Protein AF-0000000073275764 (afdb_homodimer)

InterPro domains:
  IPR001647 DNA-binding HTH domain, TetR-type [PF00440] (12-58)
  IPR001647 DNA-binding HTH domain, TetR-type [PS50977] (6-66)
  IPR009057 Homedomain-like superfamily [SSF46689] (1-74)
  IPR041479 TetR transcriptional regulator CgmR-like, C-terminal domain [PF17937] (82-172)

Secondary structure (DSSP, 8-state):
--------HHHHHHHHHHHHHHH-GGG--HHHHHHHHT--HHHHHHH-SSHHHHHHHHHHHHTHHHHHHHHHHHTT---HHHHHHHHHHHHHT--HHHHHHHHHHHHHHTT-GGGGHHHHHHHHHHHTT--TTSHHHHHHHHHHHHHHHHHHHHHTTSS---HHHHHHHHHHHIIIIIS----/--------HHHHHHHHHHHHHHH-GGG--HHHHHHHHT--HHHHHHH-SSHHHHHHHHHHHHTHHHHHHHHHHHTT---HHHHHHHHHHHHHT--HHHHHHHHHHHHHHTT-GGGGHHHHHHHHHHHTT--TTSHHHHHHHHHHHHHHHHHHHHHTTSS---HHHHHHHHHHHIIIIIS----

pLDDT: mean 92.04, std 10.87, range [36.0, 98.81]

Organism: Proteus mirabilis (strain HI4320) (NCBI:txid529507)

Sequence (366 aa):
MGRQRTIDREKLLEAIFDIVMEQGAAALTIDTVAKKMGISKGGVQYCFNSKEAMIDAMFEHWEGGYEARFNQVVANDNSANNRVRAHIHATHDHDKLSFAKGASLMAALLQTPEYLQSTKAWYQQRLAGVDTTTVEGKRARLAFLATEGAFLLRYFGLMDIDDNEWEEIFSDIDSELVTVTTKMGRQRTIDREKLLEAIFDIVMEQGAAALTIDTVAKKMGISKGGVQYCFNSKEAMIDAMFEHWEGGYEARFNQVVANDNSANNRVRAHIHATHDHDKLSFAKGASLMAALLQTPEYLQSTKAWYQQRLAGVDTTTVEGKRARLAFLATEGAFLLRYFGLMDIDDNEWEEIFSDIDSELVTVTTK

Radius of gyration: 22.84 Å; Cα contacts (8 Å, |Δi|>4): 437; chains: 2; bounding box: 85×60×39 Å

Nearest PDB structures (foldseek):
  7eqe-assembly2_C  TM=7.227E-01  e=1.712E-04  Streptomyces griseoluteus
  2ibd-assembly1_B  TM=5.392E-01  e=1.426E-04  Rhodococcus jostii RHA1
  6yj2-assembly2_C  TM=5.345E-01  e=1.275E-03  Mycobacterium tuberculosis H37Rv
  9b7y-assembly1_D  TM=5.057E-01  e=1.397E-03  Mycobacterium tuberculosis H37Rv
  6yj2-assembly1_A  TM=5.064E-01  e=3.034E-03  Mycobacterium tuberculosis H37Rv

Solvent-accessible surface area (backbone atoms only — not comparable to full-atom values): 19781 Å² total; per-residue (Å²): 128,78,76,74,75,73,77,58,63,67,60,50,46,50,50,51,50,48,41,32,75,75,62,30,64,86,55,54,42,61,63,53,47,13,61,75,71,71,50,49,53,65,62,43,46,70,76,33,86,42,63,60,51,50,54,51,49,47,49,53,61,45,36,46,67,34,48,54,48,25,48,62,54,26,69,84,42,73,46,34,62,41,38,34,51,17,47,50,50,18,60,72,68,45,57,67,69,36,49,45,52,46,42,50,53,49,44,69,33,54,87,43,56,85,72,40,52,67,58,24,51,50,54,51,58,49,56,46,79,50,49,62,90,40,73,69,26,40,28,36,52,45,40,48,24,21,48,46,16,50,49,50,30,38,55,63,62,44,39,93,63,49,73,68,54,49,52,50,51,52,51,44,39,40,58,69,34,66,63,51,75,81,127,128,78,78,74,75,73,77,56,64,67,60,50,48,52,51,50,49,47,40,32,75,75,62,31,64,86,54,54,42,59,61,54,49,13,63,76,69,72,49,49,54,64,61,43,46,71,77,34,86,44,64,60,52,51,53,52,50,48,49,52,62,45,37,46,68,35,51,55,45,24,49,62,54,25,69,85,40,74,47,34,60,42,38,34,51,17,48,50,51,19,60,72,68,46,59,65,69,37,50,43,51,46,42,49,52,48,45,68,35,52,87,42,57,86,72,39,53,65,58,26,51,50,52,51,58,49,57,46,78,49,49,63,88,40,72,68,26,41,28,38,52,45,40,47,24,20,49,46,15,50,50,48,32,38,54,62,61,42,39,93,63,50,73,68,56,48,52,50,51,53,50,46,40,40,58,69,32,67,64,51,74,80,127

Foldseek 3Di:
DPPPPPPDPVVLLVLQLCCCLPPNLVRDDLVSSCVSSVHDSVVSCVVPVDSLRSLVVLLCVLCVQLVVQLCVQCVVPVALLSLLVSNLVSLLPGDPVSLLSNLSSCVRCVVPCVSCVVVVVVLCVSNPPQDCVDLLSVLSVVLSVLSVVVSNCCNVVVDPQDNVNSVVSSVCSCDVRHVPDDD/DPPPPPPDPVVLLVLQLCCCLPPNLVRDDLVSSCVSSVHDSVVSCVVPVDSLRSLVVLLCVLCVQLVVQLCVQCVVPVALLSLLVSNLVSLLPGDPVSLLSNLSSCVRCVVPCVSCVVVVVVLCVSNPPQDCVDLLSVLSVVLSVLSVVVSNCCNVVVDPQDNVNSVVSSVCSCDVRHVPPDD

Structure (mmCIF, N/CA/C/O backbone):
data_AF-0000000073275764-model_v1
#
loop_
_entity.id
_entity.type
_entity.pdbx_description
1 polymer 'TetR-family transcriptional regulator'
#
loop_
_atom_site.group_PDB
_atom_site.id
_atom_site.type_symbol
_atom_site.label_atom_id
_atom_site.label_alt_id
_atom_site.label_comp_id
_atom_site.label_asym_id
_atom_site.label_entity_id
_atom_site.label_seq_id
_atom_site.pdbx_PDB_ins_code
_atom_site.Cartn_x
_atom_site.Cartn_y
_atom_site.Cartn_z
_atom_site.occupancy
_atom_site.B_iso_or_equiv
_atom_site.auth_seq_id
_atom_site.auth_comp_id
_atom_site.auth_asym_id
_atom_site.auth_atom_id
_atom_site.pdbx_PDB_model_num
ATOM 1 N N . MET A 1 1 ? -41.688 -29.156 -8.156 1 36 1 MET A N 1
ATOM 2 C CA . MET A 1 1 ? -40.812 -28.125 -8.727 1 36 1 MET A CA 1
ATOM 3 C C . MET A 1 1 ? -39.531 -27.969 -7.934 1 36 1 MET A C 1
ATOM 5 O O . MET A 1 1 ? -39.562 -27.844 -6.707 1 36 1 MET A O 1
ATOM 9 N N . GLY A 1 2 ? -38.375 -28.562 -8.195 1 40.38 2 GLY A N 1
ATOM 10 C CA . GLY A 1 2 ? -37.156 -28.672 -7.391 1 40.38 2 GLY A CA 1
ATOM 11 C C . GLY A 1 2 ? -36.781 -27.359 -6.742 1 40.38 2 GLY A C 1
ATOM 12 O O . GLY A 1 2 ? -37.062 -26.281 -7.27 1 40.38 2 GLY A O 1
ATOM 13 N N . ARG A 1 3 ? -36.844 -27.203 -5.434 1 45 3 ARG A N 1
ATOM 14 C CA . ARG A 1 3 ? -36.469 -26.016 -4.656 1 45 3 ARG A CA 1
ATOM 15 C C . ARG A 1 3 ? -35.312 -25.266 -5.309 1 45 3 ARG A C 1
ATOM 17 O O . ARG A 1 3 ? -34.25 -25.812 -5.477 1 45 3 ARG A O 1
ATOM 24 N N . GLN A 1 4 ? -35.469 -24.516 -6.324 1 47.31 4 GLN A N 1
ATOM 25 C CA . GLN A 1 4 ? -34.438 -23.703 -7 1 47.31 4 GLN A CA 1
ATOM 26 C C . GLN A 1 4 ? -33.375 -23.219 -6.02 1 47.31 4 GLN A C 1
ATOM 28 O O . GLN A 1 4 ? -33.688 -22.562 -5.027 1 47.31 4 GLN A O 1
ATOM 33 N N . ARG A 1 5 ? -32.5 -24.031 -5.625 1 54.22 5 ARG A N 1
ATOM 34 C CA . ARG A 1 5 ? -31.469 -23.812 -4.641 1 54.22 5 ARG A CA 1
ATOM 35 C C . ARG A 1 5 ? -30.891 -22.406 -4.766 1 54.22 5 ARG A C 1
ATOM 37 O O . ARG A 1 5 ? -30.406 -22.016 -5.828 1 54.22 5 ARG A O 1
ATOM 44 N N . THR A 1 6 ? -31.531 -21.344 -4.219 1 71.31 6 THR A N 1
ATOM 45 C CA . THR A 1 6 ? -31.062 -19.969 -4.109 1 71.31 6 THR A CA 1
ATOM 46 C C . THR A 1 6 ? -29.594 -19.938 -3.736 1 71.31 6 THR A C 1
ATOM 48 O O . THR A 1 6 ? -29.172 -20.547 -2.754 1 71.31 6 THR A O 1
ATOM 51 N N . ILE A 1 7 ? -28.812 -19.703 -4.738 1 79.81 7 ILE A N 1
ATOM 52 C CA . ILE A 1 7 ? -27.375 -19.594 -4.5 1 79.81 7 ILE A CA 1
ATOM 53 C C . ILE A 1 7 ? -27.109 -18.609 -3.367 1 79.81 7 ILE A C 1
ATOM 55 O O . ILE A 1 7 ? -27.594 -17.484 -3.4 1 79.81 7 ILE A O 1
ATOM 59 N N . ASP A 1 8 ? -26.562 -19.125 -2.254 1 86.81 8 ASP A N 1
ATOM 60 C CA . ASP A 1 8 ? -26.109 -18.281 -1.147 1 86.81 8 ASP A CA 1
ATOM 61 C C . ASP A 1 8 ? -24.984 -17.344 -1.589 1 86.81 8 ASP A C 1
ATOM 63 O O . ASP A 1 8 ? -23.844 -17.781 -1.801 1 86.81 8 ASP A O 1
ATOM 67 N N . ARG A 1 9 ? -25.297 -16.125 -1.717 1 84.94 9 ARG A N 1
ATOM 68 C CA . ARG A 1 9 ? -24.375 -15.125 -2.25 1 84.94 9 ARG A CA 1
ATOM 69 C C . ARG A 1 9 ? -23.125 -15.016 -1.379 1 84.94 9 ARG A C 1
ATOM 71 O O . ARG A 1 9 ? -22.016 -14.852 -1.891 1 84.94 9 ARG A O 1
ATOM 78 N N . GLU A 1 10 ? -23.266 -15.086 -0.098 1 90.19 10 GLU A N 1
ATOM 79 C CA . GLU A 1 10 ? -22.141 -14.992 0.821 1 90.19 10 GLU A CA 1
ATOM 80 C C . GLU A 1 10 ? -21.188 -16.172 0.655 1 90.19 10 GLU A C 1
ATOM 82 O O . GLU A 1 10 ? -19.969 -15.992 0.644 1 90.19 10 GLU A O 1
ATOM 87 N N . LYS A 1 11 ? -21.75 -17.312 0.543 1 92.38 11 LYS A N 1
ATOM 88 C CA . LYS A 1 11 ? -20.922 -18.516 0.334 1 92.38 11 LYS A CA 1
ATOM 89 C C . LYS A 1 11 ? -20.188 -18.438 -1.002 1 92.38 11 LYS A C 1
ATOM 91 O O . LYS A 1 11 ? -19.047 -18.891 -1.111 1 92.38 11 LYS A O 1
ATOM 96 N N . LEU A 1 12 ? -20.938 -17.938 -1.934 1 93.25 12 LEU A N 1
ATOM 97 C CA . LEU A 1 12 ? -20.344 -17.781 -3.262 1 93.25 12 LEU A CA 1
ATOM 98 C C . LEU A 1 12 ? -19.141 -16.844 -3.215 1 93.25 12 LEU A C 1
ATOM 100 O O . LEU A 1 12 ? -18.078 -17.156 -3.752 1 93.25 12 LEU A O 1
ATOM 104 N N . LEU A 1 13 ? -19.281 -15.727 -2.529 1 94.19 13 LEU A N 1
ATOM 105 C CA . LEU A 1 13 ? -18.203 -14.75 -2.422 1 94.19 13 LEU A CA 1
ATOM 106 C C . LEU A 1 13 ? -17.031 -15.32 -1.643 1 94.19 13 LEU A C 1
ATOM 108 O O . LEU A 1 13 ? -15.875 -15.078 -1.992 1 94.19 13 LEU A O 1
ATOM 112 N N . GLU A 1 14 ? -17.328 -16.109 -0.64 1 95 14 GLU A N 1
ATOM 113 C CA . GLU A 1 14 ? -16.281 -16.75 0.139 1 95 14 GLU A CA 1
ATOM 114 C C . GLU A 1 14 ? -15.5 -17.75 -0.709 1 95 14 GLU A C 1
ATOM 116 O O . GLU A 1 14 ? -14.281 -17.859 -0.601 1 95 14 GLU A O 1
ATOM 121 N N . ALA A 1 15 ? -16.234 -18.484 -1.542 1 95.31 15 ALA A N 1
ATOM 122 C CA . ALA A 1 15 ? -15.602 -19.438 -2.438 1 95.31 15 ALA A CA 1
ATOM 123 C C . ALA A 1 15 ? -14.672 -18.734 -3.422 1 95.31 15 ALA A C 1
ATOM 125 O O . ALA A 1 15 ? -13.547 -19.188 -3.662 1 95.31 15 ALA A O 1
ATOM 126 N N . ILE A 1 16 ? -15.164 -17.703 -3.971 1 95.69 16 ILE A N 1
ATOM 127 C CA . ILE A 1 16 ? -14.391 -16.906 -4.926 1 95.69 16 ILE A CA 1
ATOM 128 C C . ILE A 1 16 ? -13.117 -16.391 -4.258 1 95.69 16 ILE A C 1
ATOM 130 O O . ILE A 1 16 ? -12.023 -16.516 -4.812 1 95.69 16 ILE A O 1
ATOM 134 N N . PHE A 1 17 ? -13.266 -15.828 -3.064 1 95.81 17 PHE A N 1
ATOM 135 C CA . PHE A 1 17 ? -12.125 -15.32 -2.303 1 95.81 17 PHE A CA 1
ATOM 136 C C . PHE A 1 17 ? -11.094 -16.422 -2.084 1 95.81 17 PHE A C 1
ATOM 138 O O . PHE A 1 17 ? -9.906 -16.219 -2.34 1 95.81 17 PHE A O 1
ATOM 145 N N . ASP A 1 18 ? -11.523 -17.578 -1.704 1 96.12 18 ASP A N 1
ATOM 146 C CA . ASP A 1 18 ? -10.625 -18.703 -1.43 1 96.12 18 ASP A CA 1
ATOM 147 C C . ASP A 1 18 ? -9.844 -19.094 -2.68 1 96.12 18 ASP A C 1
ATOM 149 O O . ASP A 1 18 ? -8.648 -19.391 -2.6 1 96.12 18 ASP A O 1
ATOM 153 N N . ILE A 1 19 ? -10.516 -19.125 -3.775 1 95.94 19 ILE A N 1
ATOM 154 C CA . ILE A 1 19 ? -9.875 -19.5 -5.031 1 95.94 19 ILE A CA 1
ATOM 155 C C . ILE A 1 19 ? -8.75 -18.516 -5.344 1 95.94 19 ILE A C 1
ATOM 157 O O . ILE A 1 19 ? -7.625 -18.922 -5.645 1 95.94 19 ILE A O 1
ATOM 161 N N . VAL A 1 20 ? -9 -17.219 -5.195 1 93.75 20 VAL A N 1
ATOM 162 C CA . VAL A 1 20 ? -8.008 -16.203 -5.523 1 93.75 20 VAL A CA 1
ATOM 163 C C . VAL A 1 20 ? -6.84 -16.281 -4.543 1 93.75 20 VAL A C 1
ATOM 165 O O . VAL A 1 20 ? -5.676 -16.234 -4.949 1 93.75 20 VAL A O 1
ATOM 168 N N . MET A 1 21 ? -7.152 -16.484 -3.266 1 92.19 21 MET A N 1
ATOM 169 C CA . MET A 1 21 ? -6.117 -16.484 -2.234 1 92.19 21 MET A CA 1
ATOM 170 C C . MET A 1 21 ? -5.238 -17.719 -2.346 1 92.19 21 MET A C 1
ATOM 172 O O . MET A 1 21 ? -4.031 -17.656 -2.111 1 92.19 21 MET A O 1
ATOM 176 N N . GLU A 1 22 ? -5.82 -18.812 -2.754 1 91.06 22 GLU A N 1
ATOM 177 C CA . GLU A 1 22 ? -5.109 -20.078 -2.758 1 91.06 22 GLU A CA 1
ATOM 178 C C . GLU A 1 22 ? -4.414 -20.312 -4.094 1 91.06 22 GLU A C 1
ATOM 180 O O . GLU A 1 22 ? -3.314 -20.875 -4.137 1 91.06 22 GLU A O 1
ATOM 185 N N . GLN A 1 23 ? -5.109 -19.859 -5.18 1 90.38 23 GLN A N 1
ATOM 186 C CA . GLN A 1 23 ? -4.625 -20.281 -6.492 1 90.38 23 GLN A CA 1
ATOM 187 C C . GLN A 1 23 ? -4.301 -19.078 -7.371 1 90.38 23 GLN A C 1
ATOM 189 O O . GLN A 1 23 ? -3.748 -19.234 -8.461 1 90.38 23 GLN A O 1
ATOM 194 N N . GLY A 1 24 ? -4.602 -17.891 -6.914 1 87.75 24 GLY A N 1
ATOM 195 C CA . GLY A 1 24 ? -4.355 -16.703 -7.711 1 87.75 24 GLY A CA 1
ATOM 196 C C . GLY A 1 24 ? -5.535 -16.312 -8.586 1 87.75 24 GLY A C 1
ATOM 197 O O . GLY A 1 24 ? -6.449 -17.109 -8.789 1 87.75 24 GLY A O 1
ATOM 198 N N . ALA A 1 25 ? -5.465 -15.164 -9.117 1 88.62 25 ALA A N 1
ATOM 199 C CA . ALA A 1 25 ? -6.555 -14.602 -9.914 1 88.62 25 ALA A CA 1
ATOM 200 C C . ALA A 1 25 ? -6.75 -15.391 -11.211 1 88.62 25 ALA A C 1
ATOM 202 O O . ALA A 1 25 ? -7.871 -15.508 -11.711 1 88.62 25 ALA A O 1
ATOM 203 N N . ALA A 1 26 ? -5.703 -15.883 -11.719 1 87.75 26 ALA A N 1
ATOM 204 C CA . ALA A 1 26 ? -5.77 -16.625 -12.977 1 87.75 26 ALA A CA 1
ATOM 205 C C . ALA A 1 26 ? -6.637 -17.875 -12.836 1 87.75 26 ALA A C 1
ATOM 207 O O . ALA A 1 26 ? -7.262 -18.312 -13.805 1 87.75 26 ALA A O 1
ATOM 208 N N . ALA A 1 27 ? -6.75 -18.359 -11.719 1 92.75 27 ALA A N 1
ATOM 209 C CA . ALA A 1 27 ? -7.496 -19.594 -11.469 1 92.75 27 ALA A CA 1
ATOM 210 C C . ALA A 1 27 ? -8.992 -19.312 -11.328 1 92.75 27 ALA A C 1
ATOM 212 O O . ALA A 1 27 ? -9.805 -20.234 -11.359 1 92.75 27 ALA A O 1
ATOM 213 N N . LEU A 1 28 ? -9.312 -18.078 -11.125 1 95.12 28 LEU A N 1
ATOM 214 C CA . LEU A 1 28 ? -10.711 -17.719 -10.961 1 95.12 28 LEU A CA 1
ATOM 215 C C . LEU A 1 28 ? -11.453 -17.781 -12.289 1 95.12 28 LEU A C 1
ATOM 217 O O . LEU A 1 28 ? -11.266 -16.922 -13.156 1 95.12 28 LEU A O 1
ATOM 221 N N . THR A 1 29 ? -12.273 -18.797 -12.469 1 94.44 29 THR A N 1
ATOM 222 C CA . THR A 1 29 ? -13.148 -18.969 -13.625 1 94.44 29 THR A CA 1
ATOM 223 C C . THR A 1 29 ? -14.539 -19.422 -13.188 1 94.44 29 THR A C 1
ATOM 225 O O . THR A 1 29 ? -14.727 -19.859 -12.055 1 94.44 29 THR A O 1
ATOM 228 N N . ILE A 1 30 ? -15.383 -19.312 -14.141 1 93.94 30 ILE A N 1
ATOM 229 C CA . ILE A 1 30 ? -16.734 -19.797 -13.898 1 93.94 30 ILE A CA 1
ATOM 230 C C . ILE A 1 30 ? -16.703 -21.281 -13.539 1 93.94 30 ILE A C 1
ATOM 232 O O . ILE A 1 30 ? -17.359 -21.719 -12.602 1 93.94 30 ILE A O 1
ATOM 236 N N . ASP A 1 31 ? -15.852 -22.016 -14.18 1 95.25 31 ASP A N 1
ATOM 237 C CA . ASP A 1 31 ? -15.734 -23.453 -13.977 1 95.25 31 ASP A CA 1
ATOM 238 C C . ASP A 1 31 ? -15.203 -23.766 -12.586 1 95.25 31 ASP A C 1
ATOM 240 O O . ASP A 1 31 ? -15.75 -24.625 -11.891 1 95.25 31 ASP A O 1
ATOM 244 N N . THR A 1 32 ? -14.172 -23.109 -12.188 1 96.31 32 THR A N 1
ATOM 245 C CA . THR A 1 32 ? -13.555 -23.375 -10.898 1 96.31 32 THR A CA 1
ATOM 246 C C . THR A 1 32 ? -14.508 -23.016 -9.758 1 96.31 32 THR A C 1
ATOM 248 O O . THR A 1 32 ? -14.57 -23.719 -8.75 1 96.31 32 THR A O 1
ATOM 251 N N . VAL A 1 33 ? -15.242 -21.953 -9.938 1 96.25 33 VAL A N 1
ATOM 252 C CA . VAL A 1 33 ? -16.219 -21.547 -8.93 1 96.25 33 VAL A CA 1
ATOM 253 C C . VAL A 1 33 ? -17.344 -22.562 -8.859 1 96.25 33 VAL A C 1
ATOM 255 O O . VAL A 1 33 ? -17.75 -22.969 -7.773 1 96.25 33 VAL A O 1
ATOM 258 N N . ALA A 1 34 ? -17.844 -22.969 -10.031 1 95.38 34 ALA A N 1
ATOM 259 C CA . ALA A 1 34 ? -18.906 -23.953 -10.102 1 95.38 34 ALA A CA 1
ATOM 260 C C . ALA A 1 34 ? -18.516 -25.25 -9.391 1 95.38 34 ALA A C 1
ATOM 262 O O . ALA A 1 34 ? -19.281 -25.781 -8.586 1 95.38 34 ALA A O 1
ATOM 263 N N . LYS A 1 35 ? -17.375 -25.688 -9.633 1 96.44 35 LYS A N 1
ATOM 264 C CA . LYS A 1 35 ? -16.859 -26.906 -9.031 1 96.44 35 LYS A CA 1
ATOM 265 C C . LYS A 1 35 ? -16.75 -26.781 -7.516 1 96.44 35 LYS A C 1
ATOM 267 O O . LYS A 1 35 ? -17.172 -27.672 -6.781 1 96.44 35 LYS A O 1
ATOM 272 N N . LYS A 1 36 ? -16.188 -25.719 -7.078 1 95.44 36 LYS A N 1
ATOM 273 C CA . LYS A 1 36 ? -16 -25.5 -5.645 1 95.44 36 LYS A CA 1
ATOM 274 C C . LYS A 1 36 ? -17.344 -25.422 -4.922 1 95.44 36 LYS A C 1
ATOM 276 O O . LYS A 1 36 ? -17.484 -25.906 -3.799 1 95.44 36 LYS A O 1
ATOM 281 N N . MET A 1 37 ? -18.328 -24.812 -5.547 1 94.56 37 MET A N 1
ATOM 282 C CA . MET A 1 37 ? -19.641 -24.562 -4.953 1 94.56 37 MET A CA 1
ATOM 283 C C . MET A 1 37 ? -20.547 -25.766 -5.133 1 94.56 37 MET A C 1
ATOM 285 O O . MET A 1 37 ? -21.594 -25.875 -4.484 1 94.56 37 MET A O 1
ATOM 289 N N . GLY A 1 38 ? -20.219 -26.641 -6.039 1 94.69 38 GLY A N 1
ATOM 290 C CA . GLY A 1 38 ? -21.094 -27.75 -6.363 1 94.69 38 GLY A CA 1
ATOM 291 C C . GLY A 1 38 ? -22.359 -27.328 -7.082 1 94.69 38 GLY A C 1
ATOM 292 O O . GLY A 1 38 ? -23.438 -27.844 -6.805 1 94.69 38 GLY A O 1
ATOM 293 N N . ILE A 1 39 ? -22.219 -26.359 -7.863 1 93.5 39 ILE A N 1
ATOM 294 C CA . ILE A 1 39 ? -23.359 -25.891 -8.641 1 93.5 39 ILE A CA 1
ATOM 295 C C . ILE A 1 39 ? -23 -25.875 -10.125 1 93.5 39 ILE A C 1
ATOM 297 O O . ILE A 1 39 ? -21.859 -26.172 -10.5 1 93.5 39 ILE A O 1
ATOM 301 N N . SER A 1 40 ? -23.984 -25.609 -10.992 1 93.12 40 SER A N 1
ATOM 302 C CA . SER A 1 40 ? -23.75 -25.578 -12.43 1 93.12 40 SER A CA 1
ATOM 303 C C . SER A 1 40 ? -23.047 -24.281 -12.836 1 93.12 40 SER A C 1
ATOM 305 O O . SER A 1 40 ? -23.109 -23.281 -12.125 1 93.12 40 SER A O 1
ATOM 307 N N . LYS A 1 41 ? -22.359 -24.406 -14.008 1 93 41 LYS A N 1
ATOM 308 C CA . LYS A 1 41 ? -21.781 -23.203 -14.594 1 93 41 LYS A CA 1
ATOM 309 C C . LYS A 1 41 ? -22.828 -22.125 -14.812 1 93 41 LYS A C 1
ATOM 311 O O . LYS A 1 41 ? -22.562 -20.938 -14.594 1 93 41 LYS A O 1
ATOM 316 N N . GLY A 1 42 ? -23.969 -22.578 -15.227 1 91.94 42 GLY A N 1
ATOM 317 C CA . GLY A 1 42 ? -25.078 -21.656 -15.414 1 91.94 42 GLY A CA 1
ATOM 318 C C . GLY A 1 42 ? -25.484 -20.953 -14.141 1 91.94 42 GLY A C 1
ATOM 319 O O . GLY A 1 42 ? -25.844 -19.781 -14.164 1 91.94 42 GLY A O 1
ATOM 320 N N . GLY A 1 43 ? -25.5 -21.641 -13.047 1 91.25 43 GLY A N 1
ATOM 321 C CA . GLY A 1 43 ? -25.781 -21.031 -11.758 1 91.25 43 GLY A CA 1
ATOM 322 C C . GLY A 1 43 ? -24.828 -19.906 -11.398 1 91.25 43 GLY A C 1
ATOM 323 O O . GLY A 1 43 ? -25.25 -18.891 -10.867 1 91.25 43 GLY A O 1
ATOM 324 N N . VAL A 1 44 ? -23.516 -20.109 -11.672 1 92.56 44 VAL A N 1
ATOM 325 C CA . VAL A 1 44 ? -22.531 -19.062 -11.422 1 92.56 44 VAL A CA 1
ATOM 326 C C . VAL A 1 44 ? -22.766 -17.891 -12.375 1 92.56 44 VAL A C 1
ATOM 328 O O . VAL A 1 44 ? -22.734 -16.734 -11.953 1 92.56 44 VAL A O 1
ATOM 331 N N . GLN A 1 45 ? -23.047 -18.219 -13.602 1 92.06 45 GLN A N 1
ATOM 332 C CA . GLN A 1 45 ? -23.234 -17.203 -14.633 1 92.06 45 GLN A CA 1
ATOM 333 C C . GLN A 1 45 ? -24.484 -16.359 -14.359 1 92.06 45 GLN A C 1
ATOM 335 O O . GLN A 1 45 ? -24.547 -15.203 -14.766 1 92.06 45 GLN A O 1
ATOM 340 N N . TYR A 1 46 ? -25.406 -16.969 -13.656 1 91.31 46 TYR A N 1
ATOM 341 C CA . TYR A 1 46 ? -26.594 -16.219 -13.242 1 91.31 46 TYR A CA 1
ATOM 342 C C . TYR A 1 46 ? -26.234 -15.109 -12.266 1 91.31 46 TYR A C 1
ATOM 344 O O . TYR A 1 46 ? -26.812 -14.023 -12.312 1 91.31 46 TYR A O 1
ATOM 352 N N . CYS A 1 47 ? -25.281 -15.352 -11.5 1 91.06 47 CYS A N 1
ATOM 353 C CA . CYS A 1 47 ? -24.875 -14.383 -10.5 1 91.06 47 CYS A CA 1
ATOM 354 C C . CYS A 1 47 ? -23.859 -13.406 -11.07 1 91.06 47 CYS A C 1
ATOM 356 O O . CYS A 1 47 ? -23.922 -12.203 -10.789 1 91.06 47 CYS A O 1
ATOM 358 N N . PHE A 1 48 ? -22.891 -14 -11.805 1 92.06 48 PHE A N 1
ATOM 359 C CA . PHE A 1 48 ? -21.797 -13.188 -12.328 1 92.06 48 PHE A CA 1
ATOM 360 C C . PHE A 1 48 ? -21.531 -13.516 -13.797 1 92.06 48 PHE A C 1
ATOM 362 O O . PHE A 1 48 ? -21.562 -14.68 -14.195 1 92.06 48 PHE A O 1
ATOM 369 N N . ASN A 1 49 ? -21.219 -12.43 -14.492 1 88.62 49 ASN A N 1
ATOM 370 C CA . ASN A 1 49 ? -21.016 -12.641 -15.922 1 88.62 49 ASN A CA 1
ATOM 371 C C . ASN A 1 49 ? -19.531 -12.547 -16.297 1 88.62 49 ASN A C 1
ATOM 373 O O . ASN A 1 49 ? -19.172 -12.773 -17.453 1 88.62 49 ASN A O 1
ATOM 377 N N . SER A 1 50 ? -18.703 -12.203 -15.367 1 91.38 50 SER A N 1
ATOM 378 C CA . SER A 1 50 ? -17.266 -12.102 -15.656 1 91.38 50 SER A CA 1
ATOM 379 C C . SER A 1 50 ? -16.438 -12.234 -14.383 1 91.38 50 SER A C 1
ATOM 381 O O . SER A 1 50 ? -16.969 -12.109 -13.273 1 91.38 50 SER A O 1
ATOM 383 N N . LYS A 1 51 ? -15.227 -12.492 -14.586 1 91.94 51 LYS A N 1
ATOM 384 C CA . LYS A 1 51 ? -14.273 -12.523 -13.484 1 91.94 51 LYS A CA 1
ATOM 385 C C . LYS A 1 51 ? -14.203 -11.18 -12.773 1 91.94 51 LYS A C 1
ATOM 387 O O . LYS A 1 51 ? -14.172 -11.117 -11.547 1 91.94 51 LYS A O 1
ATOM 392 N N . GLU A 1 52 ? -14.203 -10.156 -13.57 1 92.56 52 GLU A N 1
ATOM 393 C CA . GLU A 1 52 ? -14.172 -8.805 -13.023 1 92.56 52 GLU A CA 1
ATOM 394 C C . GLU A 1 52 ? -15.375 -8.539 -12.125 1 92.56 52 GLU A C 1
ATOM 396 O O . GLU A 1 52 ? -15.242 -7.941 -11.055 1 92.56 52 GLU A O 1
ATOM 401 N N . ALA A 1 53 ? -16.453 -8.984 -12.578 1 93.31 53 ALA A N 1
ATOM 402 C CA . ALA A 1 53 ? -17.688 -8.797 -11.805 1 93.31 53 ALA A CA 1
ATOM 403 C C . ALA A 1 53 ? -17.609 -9.547 -10.477 1 93.31 53 ALA A C 1
ATOM 405 O O . ALA A 1 53 ? -18.109 -9.062 -9.453 1 93.31 53 ALA A O 1
ATOM 406 N N . MET A 1 54 ? -17.078 -10.758 -10.469 1 95.31 54 MET A N 1
ATOM 407 C CA . MET A 1 54 ? -16.891 -11.523 -9.242 1 95.31 54 MET A CA 1
ATOM 408 C C . MET A 1 54 ? -16 -10.773 -8.258 1 95.31 54 MET A C 1
ATOM 410 O O . MET A 1 54 ? -16.344 -10.648 -7.082 1 95.31 54 MET A O 1
ATOM 414 N N . ILE A 1 55 ? -14.93 -10.219 -8.758 1 95.19 55 ILE A N 1
ATOM 415 C CA . ILE A 1 55 ? -13.953 -9.508 -7.938 1 95.19 55 ILE A CA 1
ATOM 416 C C . ILE A 1 55 ? -14.57 -8.227 -7.383 1 95.19 55 ILE A C 1
ATOM 418 O O . ILE A 1 55 ? -14.461 -7.945 -6.188 1 95.19 55 ILE A O 1
ATOM 422 N N . ASP A 1 56 ? -15.258 -7.504 -8.242 1 94.12 56 ASP A N 1
ATOM 423 C CA . ASP A 1 56 ? -15.914 -6.273 -7.816 1 94.12 56 ASP A CA 1
ATOM 424 C C . ASP A 1 56 ? -16.938 -6.547 -6.723 1 94.12 56 ASP A C 1
ATOM 426 O O . ASP A 1 56 ? -17.062 -5.781 -5.766 1 94.12 56 ASP A O 1
ATOM 430 N N . ALA A 1 57 ? -17.641 -7.621 -6.859 1 94 57 ALA A N 1
ATOM 431 C CA . ALA A 1 57 ? -18.656 -7.988 -5.883 1 94 57 ALA A CA 1
ATOM 432 C C . ALA A 1 57 ? -18.031 -8.266 -4.516 1 94 57 ALA A C 1
ATOM 434 O O . ALA A 1 57 ? -18.625 -7.961 -3.48 1 94 57 ALA A O 1
ATOM 435 N N . MET A 1 58 ? -16.875 -8.805 -4.484 1 94.06 58 MET A N 1
ATOM 436 C CA . MET A 1 58 ? -16.172 -9.055 -3.23 1 94.06 58 MET A CA 1
ATOM 437 C C . MET A 1 58 ? -15.789 -7.746 -2.549 1 94.06 58 MET A C 1
ATOM 439 O O . MET A 1 58 ? -16.031 -7.57 -1.353 1 94.06 58 MET A O 1
ATOM 443 N N . PHE A 1 59 ? -15.242 -6.82 -3.309 1 93.75 59 PHE A N 1
ATOM 444 C CA . PHE A 1 59 ? -14.891 -5.523 -2.738 1 93.75 59 PHE A CA 1
ATOM 445 C C . PHE A 1 59 ? -16.141 -4.805 -2.229 1 93.75 59 PHE A C 1
ATOM 447 O O . PHE A 1 59 ? -16.125 -4.242 -1.132 1 93.75 59 PHE A O 1
ATOM 454 N N . GLU A 1 60 ? -17.156 -4.875 -2.986 1 92.12 60 GLU A N 1
ATOM 455 C CA . GLU A 1 60 ? -18.406 -4.23 -2.604 1 92.12 60 GLU A CA 1
ATOM 456 C C . GLU A 1 60 ? -18.953 -4.828 -1.313 1 92.12 60 GLU A C 1
ATOM 458 O O . GLU A 1 60 ? -19.469 -4.102 -0.459 1 92.12 60 GLU A O 1
ATOM 463 N N . HIS A 1 61 ? -18.859 -6.074 -1.26 1 89.75 61 HIS A N 1
ATOM 464 C CA . HIS A 1 61 ? -19.344 -6.773 -0.081 1 89.75 61 HIS A CA 1
ATOM 465 C C . HIS A 1 61 ? -18.609 -6.34 1.175 1 89.75 61 HIS A C 1
ATOM 467 O O . HIS A 1 61 ? -19.219 -6.082 2.211 1 89.75 61 HIS A O 1
ATOM 473 N N . TRP A 1 62 ? -17.344 -6.156 1.106 1 88.94 62 TRP A N 1
ATOM 474 C CA . TRP A 1 62 ? -16.547 -5.848 2.285 1 88.94 62 TRP A CA 1
ATOM 475 C C . TRP A 1 62 ? -16.562 -4.355 2.584 1 88.94 62 TRP A C 1
ATOM 477 O O . TRP A 1 62 ? -16.266 -3.936 3.707 1 88.94 62 TRP A O 1
ATOM 487 N N . GLU A 1 63 ? -16.984 -3.59 1.612 1 89 63 GLU A N 1
ATOM 488 C CA . GLU A 1 63 ? -17.016 -2.145 1.808 1 89 63 GLU A CA 1
ATOM 489 C C . GLU A 1 63 ? -18.375 -1.696 2.338 1 89 63 GLU A C 1
ATOM 491 O O . GLU A 1 63 ? -18.609 -0.504 2.553 1 89 63 GLU A O 1
ATOM 496 N N . GLY A 1 64 ? -19.328 -2.6 2.564 1 85.06 64 GLY A N 1
ATOM 497 C CA . GLY A 1 64 ? -20.672 -2.236 2.967 1 85.06 64 GLY A CA 1
ATOM 498 C C . GLY A 1 64 ? -20.703 -1.346 4.195 1 85.06 64 GLY A C 1
ATOM 499 O O . GLY A 1 64 ? -21.344 -0.291 4.184 1 85.06 64 GLY A O 1
ATOM 500 N N . GLY A 1 65 ? -20.062 -1.704 5.238 1 90.25 65 GLY A N 1
ATOM 501 C CA . GLY A 1 65 ? -20 -0.869 6.426 1 90.25 65 GLY A CA 1
ATOM 502 C C . GLY A 1 65 ? -19.312 0.467 6.18 1 90.25 65 GLY A C 1
ATOM 503 O O . GLY A 1 65 ? -19.781 1.501 6.668 1 90.25 65 GLY A O 1
ATOM 504 N N . TYR A 1 66 ? -18.297 0.467 5.477 1 95.5 66 TYR A N 1
ATOM 505 C CA . TYR A 1 66 ? -17.594 1.686 5.082 1 95.5 66 TYR A CA 1
ATOM 506 C C . TYR A 1 66 ? -18.531 2.633 4.34 1 95.5 66 TYR A C 1
ATOM 508 O O . TYR A 1 66 ? -18.609 3.822 4.664 1 95.5 66 TYR A O 1
ATOM 516 N N . GLU A 1 67 ? -19.234 2.115 3.336 1 94.56 67 GLU A N 1
ATOM 517 C CA . GLU A 1 67 ? -20.109 2.943 2.514 1 94.56 67 GLU A CA 1
ATOM 518 C C . GLU A 1 67 ? -21.25 3.549 3.348 1 94.56 67 GLU A C 1
ATOM 520 O O . GLU A 1 67 ? -21.625 4.699 3.133 1 94.56 67 GLU A O 1
ATOM 525 N N . ALA A 1 68 ? -21.781 2.734 4.223 1 94.94 68 ALA A N 1
ATOM 526 C CA . ALA A 1 68 ? -22.844 3.238 5.09 1 94.94 68 ALA A CA 1
ATOM 527 C C . ALA A 1 68 ? -22.359 4.422 5.918 1 94.94 68 ALA A C 1
ATOM 529 O O . ALA A 1 68 ? -23.047 5.445 6.008 1 94.94 68 ALA A O 1
ATOM 530 N N . ARG A 1 69 ? -21.188 4.316 6.516 1 94.62 69 ARG A N 1
ATOM 531 C CA . ARG A 1 69 ? -20.609 5.387 7.328 1 94.62 69 ARG A CA 1
ATOM 532 C C . ARG A 1 69 ? -20.266 6.598 6.469 1 94.62 69 ARG A C 1
ATOM 534 O O . ARG A 1 69 ? -20.531 7.734 6.855 1 94.62 69 ARG A O 1
ATOM 541 N N . PHE A 1 70 ? -19.672 6.34 5.324 1 96.38 70 PHE A N 1
ATOM 542 C CA . PHE A 1 70 ? -19.328 7.398 4.379 1 96.38 70 PHE A CA 1
ATOM 543 C C . PHE A 1 70 ? -20.562 8.188 3.98 1 96.38 70 PHE A C 1
ATOM 545 O O . PHE A 1 70 ? -20.578 9.414 4.074 1 96.38 70 PHE A O 1
ATOM 552 N N . ASN A 1 71 ? -21.578 7.48 3.611 1 96 71 ASN A N 1
ATOM 553 C CA . ASN A 1 71 ? -22.812 8.094 3.121 1 96 71 ASN A CA 1
ATOM 554 C C . ASN A 1 71 ? -23.516 8.883 4.219 1 96 71 ASN A C 1
ATOM 556 O O . ASN A 1 71 ? -24.156 9.898 3.945 1 96 71 ASN A O 1
ATOM 560 N N . GLN A 1 72 ? -23.391 8.445 5.406 1 95.06 72 GLN A N 1
ATOM 561 C CA . GLN A 1 72 ? -23.984 9.18 6.527 1 95.06 72 GLN A CA 1
ATOM 562 C C . GLN A 1 72 ? -23.359 10.57 6.66 1 95.06 72 GLN A C 1
ATOM 564 O O . GLN A 1 72 ? -24.078 11.547 6.902 1 95.06 72 GLN A O 1
ATOM 569 N N . VAL A 1 73 ? -22.078 10.664 6.496 1 93.38 73 VAL A N 1
ATOM 570 C CA . VAL A 1 73 ? -21.359 11.922 6.672 1 93.38 73 VAL A CA 1
ATOM 571 C C . VAL A 1 73 ? -21.641 12.844 5.488 1 93.38 73 VAL A C 1
ATOM 573 O O . VAL A 1 73 ? -21.844 14.047 5.668 1 93.38 73 VAL A O 1
ATOM 576 N N . VAL A 1 74 ? -21.75 12.312 4.273 1 95.56 74 VAL A N 1
ATOM 577 C CA . VAL A 1 74 ? -21.844 13.172 3.1 1 95.56 74 VAL A CA 1
ATOM 578 C C . VAL A 1 74 ? -23.297 13.484 2.791 1 95.56 74 VAL A C 1
ATOM 580 O O . VAL A 1 74 ? -23.594 14.297 1.909 1 95.56 74 VAL A O 1
ATOM 583 N N . ALA A 1 75 ? -24.25 12.875 3.436 1 95.12 75 ALA A N 1
ATOM 584 C CA . ALA A 1 75 ? -25.688 13.047 3.193 1 95.12 75 ALA A CA 1
ATOM 585 C C . ALA A 1 75 ? -26.078 14.523 3.225 1 95.12 75 ALA A C 1
ATOM 587 O O . ALA A 1 75 ? -26.891 14.969 2.42 1 95.12 75 ALA A O 1
ATOM 588 N N . ASN A 1 76 ? -25.453 15.312 4.035 1 91.31 76 ASN A N 1
ATOM 589 C CA . ASN A 1 76 ? -25.875 16.703 4.16 1 91.31 76 ASN A CA 1
ATOM 590 C C . ASN A 1 76 ? -24.891 17.656 3.49 1 91.31 76 ASN A C 1
ATOM 592 O O . ASN A 1 76 ? -25.25 18.781 3.131 1 91.31 76 ASN A O 1
ATOM 596 N N . ASP A 1 77 ? -23.672 17.297 3.404 1 96.12 77 ASP A N 1
ATOM 597 C CA . ASP A 1 77 ? -22.609 18.078 2.773 1 96.12 77 ASP A CA 1
ATOM 598 C C . ASP A 1 77 ? -21.719 17.188 1.914 1 96.12 77 ASP A C 1
ATOM 600 O O . ASP A 1 77 ? -20.844 16.484 2.434 1 96.12 77 ASP A O 1
ATOM 604 N N . ASN A 1 78 ? -21.938 17.266 0.585 1 95.44 78 ASN A N 1
ATOM 605 C CA . ASN A 1 78 ? -21.188 16.422 -0.332 1 95.44 78 ASN A CA 1
ATOM 606 C C . ASN A 1 78 ? -20.047 17.188 -0.997 1 95.44 78 ASN A C 1
ATOM 608 O O . ASN A 1 78 ? -19.656 16.875 -2.125 1 95.44 78 ASN A O 1
ATOM 612 N N . SER A 1 79 ? -19.625 18.25 -0.264 1 96.38 79 SER A N 1
ATOM 613 C CA . SER A 1 79 ? -18.453 18.984 -0.767 1 96.38 79 SER A CA 1
ATOM 614 C C . SER A 1 79 ? -17.219 18.078 -0.812 1 96.38 79 SER A C 1
ATOM 616 O O . SER A 1 79 ? -17.156 17.078 -0.107 1 96.38 79 SER A O 1
ATOM 618 N N . ALA A 1 80 ? -16.297 18.406 -1.619 1 96.69 80 ALA A N 1
ATOM 619 C CA . ALA A 1 80 ? -15.094 17.594 -1.822 1 96.69 80 ALA A CA 1
ATOM 620 C C . ALA A 1 80 ? -14.359 17.359 -0.505 1 96.69 80 ALA A C 1
ATOM 622 O O . ALA A 1 80 ? -13.977 16.234 -0.186 1 96.69 80 ALA A O 1
ATOM 623 N N . ASN A 1 81 ? -14.188 18.422 0.265 1 95.81 81 ASN A N 1
ATOM 624 C CA . ASN A 1 81 ? -13.4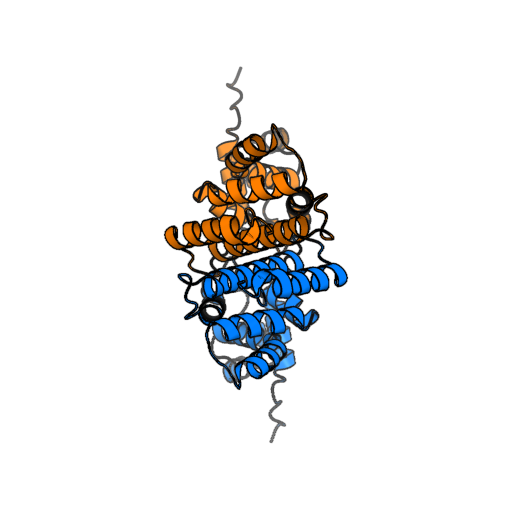77 18.297 1.534 1 95.81 81 ASN A CA 1
ATOM 625 C C . ASN A 1 81 ? -14.234 17.422 2.523 1 95.81 81 ASN A C 1
ATOM 627 O O . ASN A 1 81 ? -13.633 16.672 3.281 1 95.81 81 ASN A O 1
ATOM 631 N N . ASN A 1 82 ? -15.547 17.531 2.512 1 96.19 82 ASN A N 1
ATOM 632 C CA . ASN A 1 82 ? -16.312 16.703 3.43 1 96.19 82 ASN A CA 1
ATOM 633 C C . ASN A 1 82 ? -16.312 15.242 3.002 1 96.19 82 ASN A C 1
ATOM 635 O O . ASN A 1 82 ? -16.438 14.344 3.84 1 96.19 82 ASN A O 1
ATOM 639 N N . ARG A 1 83 ? -16.219 14.961 1.721 1 97.25 83 ARG A N 1
ATOM 640 C CA . ARG A 1 83 ? -16.062 13.586 1.259 1 97.25 83 ARG A CA 1
ATOM 641 C C . ARG A 1 83 ? -14.766 12.977 1.792 1 97.25 83 ARG A C 1
ATOM 643 O O . ARG A 1 83 ? -14.734 11.812 2.188 1 97.25 83 ARG A O 1
ATOM 650 N N . VAL A 1 84 ? -13.719 13.797 1.812 1 97.56 84 VAL A N 1
ATOM 651 C CA . VAL A 1 84 ? -12.461 13.328 2.373 1 97.56 84 VAL A CA 1
ATOM 652 C C . VAL A 1 84 ? -12.625 13.039 3.863 1 97.56 84 VAL A C 1
ATOM 654 O O . VAL A 1 84 ? -12.18 12.008 4.359 1 97.56 84 VAL A O 1
ATOM 657 N N . ARG A 1 85 ? -13.289 13.945 4.566 1 96.38 85 ARG A N 1
ATOM 658 C CA . ARG A 1 85 ? -13.562 13.734 5.984 1 96.38 85 ARG A CA 1
ATOM 659 C C . ARG A 1 85 ? -14.367 12.461 6.207 1 96.38 85 ARG A C 1
ATOM 661 O O . ARG A 1 85 ? -14.086 11.688 7.129 1 96.38 85 ARG A O 1
ATOM 668 N N . ALA A 1 86 ? -15.398 12.266 5.395 1 96.94 86 ALA A N 1
ATOM 669 C CA . ALA A 1 86 ? -16.219 11.055 5.461 1 96.94 86 ALA A CA 1
ATOM 670 C C . ALA A 1 86 ? -15.367 9.805 5.266 1 96.94 86 ALA A C 1
ATOM 672 O O . ALA A 1 86 ? -15.547 8.812 5.977 1 96.94 86 ALA A O 1
ATOM 673 N N . HIS A 1 87 ? -14.461 9.852 4.309 1 97.56 87 HIS A N 1
ATOM 674 C CA . HIS A 1 87 ? -13.547 8.742 4.047 1 97.56 87 HIS A CA 1
ATOM 675 C C . HIS A 1 87 ? -12.688 8.445 5.27 1 97.56 87 HIS A C 1
ATOM 677 O O . HIS A 1 87 ? -12.547 7.281 5.664 1 97.56 87 HIS A O 1
ATOM 683 N N . ILE A 1 88 ? -12.109 9.469 5.855 1 97.75 88 ILE A N 1
ATOM 684 C CA . ILE A 1 88 ? -11.25 9.328 7.023 1 97.75 88 ILE A CA 1
ATOM 685 C C . ILE A 1 88 ? -12.031 8.68 8.164 1 97.75 88 ILE A C 1
ATOM 687 O O . ILE A 1 88 ? -11.57 7.711 8.766 1 97.75 88 ILE A O 1
ATOM 691 N N . HIS A 1 89 ? -13.227 9.133 8.383 1 95.88 89 HIS A N 1
ATOM 692 C CA . HIS A 1 89 ? -14.047 8.617 9.469 1 95.88 89 HIS A CA 1
ATOM 693 C C . HIS A 1 89 ? -14.461 7.176 9.203 1 95.88 89 HIS A C 1
ATOM 695 O O . HIS A 1 89 ? -14.406 6.336 10.102 1 95.88 89 HIS A O 1
ATOM 701 N N . ALA A 1 90 ? -14.883 6.934 8.023 1 96.81 90 ALA A N 1
ATOM 702 C CA . ALA A 1 90 ? -15.305 5.582 7.656 1 96.81 90 ALA A CA 1
ATOM 703 C C . ALA A 1 90 ? -14.141 4.602 7.77 1 96.81 90 ALA A C 1
ATOM 705 O O . ALA A 1 90 ? -14.328 3.447 8.164 1 96.81 90 ALA A O 1
ATOM 706 N N . THR A 1 91 ? -12.922 5.008 7.387 1 97.75 91 THR A N 1
ATOM 707 C CA . THR A 1 91 ? -11.734 4.168 7.492 1 97.75 91 THR A CA 1
ATOM 708 C C . THR A 1 91 ? -11.352 3.955 8.953 1 97.75 91 THR A C 1
ATOM 710 O O . THR A 1 91 ? -11.016 2.84 9.359 1 97.75 91 THR A O 1
ATOM 713 N N . HIS A 1 92 ? -11.414 5.035 9.703 1 97.38 92 HIS A N 1
ATOM 714 C CA . HIS A 1 92 ? -11.125 4.961 11.133 1 97.38 92 HIS A CA 1
ATOM 715 C C . HIS A 1 92 ? -11.992 3.908 11.812 1 97.38 92 HIS A C 1
ATOM 717 O O . HIS A 1 92 ? -11.484 3.078 12.578 1 97.38 92 HIS A O 1
ATOM 723 N N . ASP A 1 93 ? -13.289 3.832 11.508 1 94.44 93 ASP A N 1
ATOM 724 C CA . ASP A 1 93 ? -14.281 3.01 12.195 1 94.44 93 ASP A CA 1
ATOM 725 C C . ASP A 1 93 ? -14.562 1.729 11.414 1 94.44 93 ASP A C 1
ATOM 727 O O . ASP A 1 93 ? -15.641 1.142 11.547 1 94.44 93 ASP A O 1
ATOM 731 N N . HIS A 1 94 ? -13.727 1.319 10.641 1 89.31 94 HIS A N 1
ATOM 732 C CA . HIS A 1 94 ? -13.945 0.208 9.719 1 89.31 94 HIS A CA 1
ATOM 733 C C . HIS A 1 94 ? -14.125 -1.104 10.477 1 89.31 94 HIS A C 1
ATOM 735 O O . HIS A 1 94 ? -13.766 -1.204 11.648 1 89.31 94 HIS A O 1
ATOM 741 N N . ASP A 1 95 ? -14.75 -2.045 9.844 1 92.88 95 ASP A N 1
ATOM 742 C CA . ASP A 1 95 ? -14.742 -3.438 10.289 1 92.88 95 ASP A CA 1
ATOM 743 C C . ASP A 1 95 ? -13.406 -4.102 9.977 1 92.88 95 ASP A C 1
ATOM 745 O O . ASP A 1 95 ? -13.039 -4.27 8.812 1 92.88 95 ASP A O 1
ATOM 749 N N . LYS A 1 96 ? -12.711 -4.574 11.023 1 94.56 96 LYS A N 1
ATOM 750 C CA . LYS A 1 96 ? -11.344 -5.055 10.875 1 94.56 96 LYS A CA 1
ATOM 751 C C . LYS A 1 96 ? -11.289 -6.285 9.977 1 94.56 96 LYS A C 1
ATOM 753 O O . LYS A 1 96 ? -10.375 -6.426 9.164 1 94.56 96 LYS A O 1
ATOM 758 N N . LEU A 1 97 ? -12.164 -7.176 10.172 1 93.44 97 LEU A N 1
ATOM 759 C CA . LEU A 1 97 ? -12.18 -8.391 9.367 1 93.44 97 LEU A CA 1
ATOM 760 C C . LEU A 1 97 ? -12.414 -8.07 7.898 1 93.44 97 LEU A C 1
ATOM 762 O O . LEU A 1 97 ? -11.734 -8.609 7.02 1 93.44 97 LEU A O 1
ATOM 766 N N . SER A 1 98 ? -13.367 -7.191 7.605 1 93.5 98 SER A N 1
ATOM 767 C CA . SER A 1 98 ? -13.68 -6.793 6.238 1 93.5 98 SER A CA 1
ATOM 768 C C . SER A 1 98 ? -12.492 -6.105 5.578 1 93.5 98 SER A C 1
ATOM 770 O O . SER A 1 98 ? -12.156 -6.398 4.426 1 93.5 98 SER A O 1
ATOM 772 N N . PHE A 1 99 ? -11.82 -5.223 6.328 1 95 99 PHE A N 1
ATOM 773 C CA . PHE A 1 99 ? -10.672 -4.512 5.777 1 95 99 PHE A CA 1
ATOM 774 C C . PHE A 1 99 ? -9.508 -5.465 5.543 1 95 99 PHE A C 1
ATOM 776 O O . PHE A 1 99 ? -8.781 -5.34 4.551 1 95 99 PHE A O 1
ATOM 783 N N . ALA A 1 100 ? -9.336 -6.371 6.48 1 94.88 100 ALA A N 1
ATOM 784 C CA . ALA A 1 100 ? -8.273 -7.363 6.305 1 94.88 100 ALA A CA 1
ATOM 785 C C . ALA A 1 100 ? -8.516 -8.203 5.055 1 94.88 100 ALA A C 1
ATOM 787 O O . ALA A 1 100 ? -7.59 -8.453 4.281 1 94.88 100 ALA A O 1
ATOM 788 N N . LYS A 1 101 ? -9.711 -8.625 4.793 1 94.62 101 LYS A N 1
ATOM 789 C CA . LYS A 1 101 ? -10.055 -9.406 3.605 1 94.62 101 LYS A CA 1
ATOM 790 C C . LYS A 1 101 ? -9.875 -8.578 2.336 1 94.62 101 LYS A C 1
ATOM 792 O O . LYS A 1 101 ? -9.305 -9.055 1.352 1 94.62 101 LYS A O 1
ATOM 797 N N . GLY A 1 102 ? -10.383 -7.352 2.369 1 94.75 102 GLY A N 1
ATOM 798 C CA . GLY A 1 102 ? -10.227 -6.473 1.223 1 94.75 102 GLY A CA 1
ATOM 799 C C . GLY A 1 102 ? -8.773 -6.199 0.88 1 94.75 102 GLY A C 1
ATOM 800 O O . GLY A 1 102 ? -8.383 -6.242 -0.29 1 94.75 102 GLY A O 1
ATOM 801 N N . ALA A 1 103 ? -8 -5.918 1.913 1 94.88 103 ALA A N 1
ATOM 802 C CA . ALA A 1 103 ? -6.578 -5.652 1.708 1 94.88 103 ALA A CA 1
ATOM 803 C C . ALA A 1 103 ? -5.859 -6.887 1.169 1 94.88 103 ALA A C 1
ATOM 805 O O . ALA A 1 103 ? -4.977 -6.777 0.315 1 94.88 103 ALA A O 1
ATOM 806 N N . SER A 1 104 ? -6.199 -8.062 1.682 1 94.69 104 SER A N 1
ATOM 807 C CA . SER A 1 104 ? -5.613 -9.312 1.192 1 94.69 104 SER A CA 1
ATOM 808 C C . SER A 1 104 ? -5.941 -9.531 -0.281 1 94.69 104 SER A C 1
ATOM 810 O O . SER A 1 104 ? -5.066 -9.914 -1.063 1 94.69 104 SER A O 1
ATOM 812 N N . LEU A 1 105 ? -7.176 -9.344 -0.628 1 94.94 105 LEU A N 1
ATOM 813 C CA . LEU A 1 105 ? -7.578 -9.484 -2.023 1 94.94 105 LEU A CA 1
ATOM 814 C C . LEU A 1 105 ? -6.848 -8.477 -2.904 1 94.94 105 LEU A C 1
ATOM 816 O O . LEU A 1 105 ? -6.367 -8.82 -3.984 1 94.94 105 LEU A O 1
ATOM 820 N N . MET A 1 106 ? -6.77 -7.215 -2.428 1 95.25 106 MET A N 1
ATOM 821 C CA . MET A 1 106 ? -6.043 -6.18 -3.158 1 95.25 106 MET A CA 1
ATOM 822 C C . MET A 1 106 ? -4.586 -6.578 -3.363 1 95.25 106 MET A C 1
ATOM 824 O O . MET A 1 106 ? -4.066 -6.492 -4.477 1 95.25 106 MET A O 1
ATOM 828 N N . ALA A 1 107 ? -3.969 -7.059 -2.318 1 94 107 ALA A N 1
ATOM 829 C CA . ALA A 1 107 ? -2.582 -7.516 -2.395 1 94 107 ALA A CA 1
ATOM 830 C C . ALA A 1 107 ? -2.42 -8.602 -3.453 1 94 107 ALA A C 1
ATOM 832 O O . ALA A 1 107 ? -1.467 -8.578 -4.234 1 94 107 ALA A O 1
ATOM 833 N N . ALA A 1 108 ? -3.34 -9.5 -3.562 1 92.19 108 ALA A N 1
ATOM 834 C CA . ALA A 1 108 ? -3.289 -10.617 -4.504 1 92.19 108 ALA A CA 1
ATOM 835 C C . ALA A 1 108 ? -3.432 -10.125 -5.941 1 92.19 108 ALA A C 1
ATOM 837 O O . ALA A 1 108 ? -2.992 -10.797 -6.879 1 92.19 108 ALA A O 1
ATOM 838 N N . LEU A 1 109 ? -4.043 -8.961 -6.094 1 93.81 109 LEU A N 1
ATOM 839 C CA . LEU A 1 109 ? -4.414 -8.5 -7.426 1 93.81 109 LEU A CA 1
ATOM 840 C C . LEU A 1 109 ? -3.461 -7.414 -7.91 1 93.81 109 LEU A C 1
ATOM 842 O O . LEU A 1 109 ? -3.541 -6.977 -9.062 1 93.81 109 LEU A O 1
ATOM 846 N N . LEU A 1 110 ? -2.5 -7.039 -7.086 1 93.88 110 LEU A N 1
ATOM 847 C CA . LEU A 1 110 ? -1.582 -5.961 -7.441 1 93.88 110 LEU A CA 1
ATOM 848 C C . LEU A 1 110 ? -0.773 -6.32 -8.68 1 93.88 110 LEU A C 1
ATOM 850 O O . LEU A 1 110 ? -0.313 -5.434 -9.406 1 93.88 110 LEU A O 1
ATOM 854 N N . GLN A 1 111 ? -0.63 -7.617 -8.969 1 86.44 111 GLN A N 1
ATOM 855 C CA . GLN A 1 111 ? 0.133 -8.031 -10.141 1 86.44 111 GLN A CA 1
ATOM 856 C C . GLN A 1 111 ? -0.781 -8.25 -11.344 1 86.44 111 GLN A C 1
ATOM 858 O O . GLN A 1 111 ? -0.318 -8.633 -12.422 1 86.44 111 GLN A O 1
ATOM 863 N N . THR A 1 112 ? -2.049 -8.039 -11.18 1 88.94 112 THR A N 1
ATOM 864 C CA . THR A 1 112 ? -3.035 -8.109 -12.25 1 88.94 112 THR A CA 1
ATOM 865 C C . THR A 1 112 ? -3.939 -6.883 -12.242 1 88.94 112 THR A C 1
ATOM 867 O O . THR A 1 112 ? -5.141 -6.992 -11.977 1 88.94 112 THR A O 1
ATOM 870 N N . PRO A 1 113 ? -3.303 -5.809 -12.656 1 88.56 113 PRO A N 1
ATOM 871 C CA . PRO A 1 113 ? -3.959 -4.52 -12.438 1 88.56 113 PRO A CA 1
ATOM 872 C C . PRO A 1 113 ? -5.266 -4.383 -13.219 1 88.56 113 PRO A C 1
ATOM 874 O O . PRO A 1 113 ? -6.098 -3.531 -12.891 1 88.56 113 PRO A O 1
ATOM 877 N N . GLU A 1 114 ? -5.5 -5.188 -14.195 1 91.19 114 GLU A N 1
ATOM 878 C CA . GLU A 1 114 ? -6.746 -5.125 -14.953 1 91.19 114 GLU A CA 1
ATOM 879 C C . GLU A 1 114 ? -7.953 -5.402 -14.062 1 91.19 114 GLU A C 1
ATOM 881 O O . GLU A 1 114 ? -9.07 -4.996 -14.383 1 91.19 114 GLU A O 1
ATOM 886 N N . TYR A 1 115 ? -7.699 -6.043 -12.93 1 92.19 115 TYR A N 1
ATOM 887 C CA . TYR A 1 115 ? -8.797 -6.383 -12.031 1 92.19 115 TYR A CA 1
ATOM 888 C C . TYR A 1 115 ? -8.945 -5.336 -10.93 1 92.19 115 TYR A C 1
ATOM 890 O O . TYR A 1 115 ? -9.805 -5.461 -10.055 1 92.19 115 TYR A O 1
ATOM 898 N N . LEU A 1 116 ? -8.133 -4.246 -10.969 1 93.88 116 LEU A N 1
ATOM 899 C CA . LEU A 1 116 ? -8.172 -3.225 -9.93 1 93.88 116 LEU A CA 1
ATOM 900 C C . LEU A 1 116 ? -8.68 -1.898 -10.484 1 93.88 116 LEU A C 1
ATOM 902 O O . LEU A 1 116 ? -8.531 -0.854 -9.844 1 93.88 116 LEU A O 1
ATOM 906 N N . GLN A 1 117 ? -9.305 -1.947 -11.656 1 94.25 117 GLN A N 1
ATOM 907 C CA . GLN A 1 117 ? -9.773 -0.722 -12.289 1 94.25 117 GLN A CA 1
ATOM 908 C C . GLN A 1 117 ? -10.859 -0.052 -11.453 1 94.25 117 GLN A C 1
ATOM 910 O O . GLN A 1 117 ? -10.875 1.173 -11.312 1 94.25 117 GLN A O 1
ATOM 915 N N . SER A 1 118 ? -11.758 -0.848 -10.93 1 94 118 SER A N 1
ATOM 916 C CA . SER A 1 118 ? -12.82 -0.293 -10.094 1 94 118 SER A CA 1
ATOM 917 C C . SER A 1 118 ? -12.25 0.295 -8.805 1 94 118 SER A C 1
ATOM 919 O O . SER A 1 118 ? -12.742 1.313 -8.312 1 94 118 SER A O 1
ATOM 921 N N . THR A 1 119 ? -11.234 -0.341 -8.258 1 94.31 119 THR A N 1
ATOM 922 C CA . THR A 1 119 ? -10.562 0.162 -7.066 1 94.31 119 THR A CA 1
ATOM 923 C C . THR A 1 119 ? -9.875 1.494 -7.355 1 94.31 119 THR A C 1
ATOM 925 O O . THR A 1 119 ? -9.969 2.43 -6.559 1 94.31 119 THR A O 1
ATOM 928 N N . LYS A 1 120 ? -9.266 1.605 -8.492 1 95.81 120 LYS A N 1
ATOM 929 C CA . LYS A 1 120 ? -8.633 2.852 -8.906 1 95.81 120 LYS A CA 1
ATOM 930 C C . LYS A 1 120 ? -9.656 3.969 -9.055 1 95.81 120 LYS A C 1
ATOM 932 O O . LYS A 1 120 ? -9.43 5.094 -8.602 1 95.81 120 LYS A O 1
ATOM 937 N N . ALA A 1 121 ? -10.766 3.629 -9.664 1 95.38 121 ALA A N 1
ATOM 938 C CA . ALA A 1 121 ? -11.844 4.602 -9.828 1 95.38 121 ALA A CA 1
ATOM 939 C C . ALA A 1 121 ? -12.391 5.051 -8.477 1 95.38 121 ALA A C 1
ATOM 941 O O . ALA A 1 121 ? -12.719 6.227 -8.297 1 95.38 121 ALA A O 1
ATOM 942 N N . TRP A 1 122 ? -12.477 4.133 -7.617 1 94.69 122 TRP A N 1
ATOM 943 C CA . TRP A 1 122 ? -12.945 4.418 -6.266 1 94.69 122 TRP A CA 1
ATOM 944 C C . TRP A 1 122 ? -12.039 5.438 -5.582 1 94.69 122 TRP A C 1
ATOM 946 O O . TRP A 1 122 ? -12.516 6.449 -5.059 1 94.69 122 TRP A O 1
ATOM 956 N N . TYR A 1 123 ? -10.727 5.246 -5.594 1 95.38 123 TYR A N 1
ATOM 957 C CA . TYR A 1 123 ? -9.773 6.18 -5.004 1 95.38 123 TYR A CA 1
ATOM 958 C C . TYR A 1 123 ? -9.898 7.562 -5.641 1 95.38 123 TYR A C 1
ATOM 960 O O . TYR A 1 123 ? -9.883 8.578 -4.941 1 95.38 123 TYR A O 1
ATOM 968 N N . GLN A 1 124 ? -9.992 7.582 -6.914 1 93.62 124 GLN A N 1
ATOM 969 C CA . GLN A 1 124 ? -10.102 8.844 -7.641 1 93.62 124 GLN A CA 1
ATOM 970 C C . GLN A 1 124 ? -11.359 9.609 -7.223 1 93.62 124 GLN A C 1
ATOM 972 O O . GLN A 1 124 ? -11.32 10.828 -7.082 1 93.62 124 GLN A O 1
ATOM 977 N N . GLN A 1 125 ? -12.383 8.938 -6.992 1 93.81 125 GLN A N 1
ATOM 978 C CA . GLN A 1 125 ? -13.648 9.562 -6.621 1 93.81 125 GLN A CA 1
ATOM 979 C C . GLN A 1 125 ? -13.57 10.164 -5.219 1 93.81 125 GLN A C 1
ATOM 981 O O . GLN A 1 125 ? -14.188 11.203 -4.949 1 93.81 125 GLN A O 1
ATOM 986 N N . ARG A 1 126 ? -12.852 9.539 -4.391 1 94.94 126 ARG A N 1
ATOM 987 C CA . ARG A 1 126 ? -12.789 10 -3.008 1 94.94 126 ARG A CA 1
ATOM 988 C C . ARG A 1 126 ? -12.078 11.352 -2.912 1 94.94 126 ARG A C 1
ATOM 990 O O . ARG A 1 126 ? -12.359 12.141 -2.006 1 94.94 126 ARG A O 1
ATOM 997 N N . LEU A 1 127 ? -11.188 11.672 -3.824 1 95.31 127 LEU A N 1
ATOM 998 C CA . LEU A 1 127 ? -10.414 12.914 -3.779 1 95.31 127 LEU A CA 1
ATOM 999 C C . LEU A 1 127 ? -10.906 13.898 -4.836 1 95.31 127 LEU A C 1
ATOM 1001 O O . LEU A 1 127 ? -10.414 15.023 -4.918 1 95.31 127 LEU A O 1
ATOM 1005 N N . ALA A 1 128 ? -11.875 13.5 -5.629 1 95.44 128 ALA A N 1
ATOM 1006 C CA . ALA A 1 128 ? -12.344 14.305 -6.75 1 95.44 128 ALA A CA 1
ATOM 1007 C C . ALA A 1 128 ? -12.844 15.664 -6.277 1 95.44 128 ALA A C 1
ATOM 1009 O O . ALA A 1 128 ? -13.617 15.75 -5.32 1 95.44 128 ALA A O 1
ATOM 1010 N N . GLY A 1 129 ? -12.375 16.688 -6.906 1 96.31 129 GLY A N 1
ATOM 1011 C CA . GLY A 1 129 ? -12.898 18.016 -6.668 1 96.31 129 GLY A CA 1
ATOM 1012 C C . GLY A 1 129 ? -12.18 18.75 -5.551 1 96.31 129 GLY A C 1
ATOM 1013 O O . GLY A 1 129 ? -12.461 19.922 -5.289 1 96.31 129 GLY A O 1
ATOM 1014 N N . VAL A 1 130 ? -11.281 18.141 -4.82 1 97.19 130 VAL A N 1
ATOM 1015 C CA . VAL A 1 130 ? -10.516 18.812 -3.785 1 97.19 130 VAL A CA 1
ATOM 1016 C C . VAL A 1 130 ? -9.656 19.922 -4.41 1 97.19 130 VAL A C 1
ATOM 1018 O O . VAL A 1 130 ? -8.922 19.672 -5.367 1 97.19 130 VAL A O 1
ATOM 1021 N N . ASP A 1 131 ? -9.781 21.125 -3.93 1 97.06 131 ASP A N 1
ATOM 1022 C CA . ASP A 1 131 ? -9.047 22.281 -4.438 1 97.06 131 ASP A CA 1
ATOM 1023 C C . ASP A 1 131 ? -7.734 22.484 -3.688 1 97.06 131 ASP A C 1
ATOM 1025 O O . ASP A 1 131 ? -7.699 23.141 -2.648 1 97.06 131 ASP A O 1
ATOM 1029 N N . THR A 1 132 ? -6.641 22.047 -4.238 1 95.75 132 THR A N 1
ATOM 1030 C CA . THR A 1 132 ? -5.355 22.047 -3.549 1 95.75 132 THR A CA 1
ATOM 1031 C C . THR A 1 132 ? -4.672 23.406 -3.676 1 95.75 132 THR A C 1
ATOM 1033 O O . THR A 1 132 ? -3.494 23.547 -3.336 1 95.75 132 THR A O 1
ATOM 1036 N N . THR A 1 133 ? -5.312 24.328 -4.25 1 95.62 133 THR A N 1
ATOM 1037 C CA . THR A 1 133 ? -4.797 25.688 -4.223 1 95.62 133 THR A CA 1
ATOM 1038 C C . THR A 1 133 ? -5.156 26.375 -2.908 1 95.62 133 THR A C 1
ATOM 1040 O O . THR A 1 133 ? -4.609 27.438 -2.582 1 95.62 133 THR A O 1
ATOM 1043 N N . THR A 1 134 ? -6.078 25.812 -2.1 1 95.31 134 THR A N 1
ATOM 1044 C CA . THR A 1 134 ? -6.445 26.328 -0.78 1 95.31 134 THR A CA 1
ATOM 1045 C C . THR A 1 134 ? -5.754 25.516 0.317 1 95.31 134 THR A C 1
ATOM 1047 O O . THR A 1 134 ? -5.422 24.344 0.12 1 95.31 134 THR A O 1
ATOM 1050 N N . VAL A 1 135 ? -5.562 26.141 1.457 1 94.5 135 VAL A N 1
ATOM 1051 C CA . VAL A 1 135 ? -4.965 25.453 2.598 1 94.5 135 VAL A CA 1
ATOM 1052 C C . VAL A 1 135 ? -5.84 24.266 3.008 1 94.5 135 VAL A C 1
ATOM 1054 O O . VAL A 1 135 ? -5.336 23.172 3.275 1 94.5 135 VAL A O 1
ATOM 1057 N N . GLU A 1 136 ? -7.145 24.484 3.025 1 95.06 136 GLU A N 1
ATOM 1058 C CA . GLU A 1 136 ? -8.086 23.422 3.393 1 95.06 136 GLU A CA 1
ATOM 1059 C C . GLU A 1 136 ? -7.977 22.234 2.445 1 95.06 136 GLU A C 1
ATOM 1061 O O . GLU A 1 136 ? -7.988 21.078 2.885 1 95.06 136 GLU A O 1
ATOM 1066 N N . GLY A 1 137 ? -7.887 22.516 1.193 1 96.62 137 GLY A N 1
ATOM 1067 C CA . GLY A 1 137 ? -7.758 21.469 0.204 1 96.62 137 GLY A CA 1
ATOM 1068 C C . GLY A 1 137 ? -6.438 20.719 0.294 1 96.62 137 GLY A C 1
ATOM 1069 O O . GLY A 1 137 ? -6.398 19.5 0.145 1 96.62 137 GLY A O 1
ATOM 1070 N N . LYS A 1 138 ? -5.32 21.453 0.506 1 96.94 138 LYS A N 1
ATOM 1071 C CA . LYS A 1 138 ? -4.02 20.812 0.708 1 96.94 138 LYS A CA 1
ATOM 1072 C C . LYS A 1 138 ? -4.051 19.859 1.894 1 96.94 138 LYS A C 1
ATOM 1074 O O . LYS A 1 138 ? -3.598 18.719 1.787 1 96.94 138 LYS A O 1
ATOM 1079 N N . ARG A 1 139 ? -4.609 20.344 2.936 1 97 139 ARG A N 1
ATOM 1080 C CA . ARG A 1 139 ? -4.656 19.547 4.16 1 97 139 ARG A CA 1
ATOM 1081 C C . ARG A 1 139 ? -5.59 18.359 4.004 1 97 139 ARG A C 1
ATOM 1083 O O . ARG A 1 139 ? -5.332 17.281 4.555 1 97 139 ARG A O 1
ATOM 1090 N N . ALA A 1 140 ? -6.684 18.531 3.27 1 97.69 140 ALA A N 1
ATOM 1091 C CA . ALA A 1 140 ? -7.59 17.422 3.002 1 97.69 140 ALA A CA 1
ATOM 1092 C C . ALA A 1 140 ? -6.887 16.312 2.227 1 97.69 140 ALA A C 1
ATOM 1094 O O . ALA A 1 140 ? -7.012 15.125 2.566 1 97.69 140 ALA A O 1
ATOM 1095 N N . ARG A 1 141 ? -6.164 16.656 1.203 1 98.19 141 ARG A N 1
ATOM 1096 C CA . ARG A 1 141 ? -5.418 15.656 0.438 1 98.19 141 ARG A CA 1
ATOM 1097 C C . ARG A 1 141 ? -4.391 14.953 1.313 1 98.19 141 ARG A C 1
ATOM 1099 O O . ARG A 1 141 ? -4.223 13.734 1.226 1 98.19 141 ARG A O 1
ATOM 1106 N N . LEU A 1 142 ? -3.68 15.727 2.146 1 98.44 142 LEU A N 1
ATOM 1107 C CA . LEU A 1 142 ? -2.684 15.125 3.029 1 98.44 142 LEU A CA 1
ATOM 1108 C C . LEU A 1 142 ? -3.342 14.188 4.035 1 98.44 142 LEU A C 1
ATOM 1110 O O . LEU A 1 142 ? -2.791 13.133 4.359 1 98.44 142 LEU A O 1
ATOM 1114 N N . ALA A 1 143 ? -4.508 14.562 4.551 1 98.5 143 ALA A N 1
ATOM 1115 C CA . ALA A 1 143 ? -5.258 13.703 5.461 1 98.5 143 ALA A CA 1
ATOM 1116 C C . ALA A 1 143 ? -5.648 12.398 4.785 1 98.5 143 ALA A C 1
ATOM 1118 O O . ALA A 1 143 ? -5.551 11.32 5.387 1 98.5 143 ALA A O 1
ATOM 1119 N N . PHE A 1 144 ? -6.09 12.555 3.539 1 98.62 144 PHE A N 1
ATOM 1120 C CA . PHE A 1 144 ? -6.422 11.375 2.746 1 98.62 144 PHE A CA 1
ATOM 1121 C C . PHE A 1 144 ? -5.203 10.469 2.59 1 98.62 144 PHE A C 1
ATOM 1123 O O . PHE A 1 144 ? -5.285 9.266 2.832 1 98.62 144 PHE A O 1
ATOM 1130 N N . LEU A 1 145 ? -4.086 11.016 2.225 1 98.75 145 LEU A N 1
ATOM 1131 C CA . LEU A 1 145 ? -2.869 10.25 1.988 1 98.75 145 LEU A CA 1
ATOM 1132 C C . LEU A 1 145 ? -2.367 9.617 3.281 1 98.75 145 LEU A C 1
ATOM 1134 O O . LEU A 1 145 ? -1.918 8.469 3.281 1 98.75 145 LEU A O 1
ATOM 1138 N N . ALA A 1 146 ? -2.402 10.344 4.391 1 98.81 146 ALA A N 1
ATOM 1139 C CA . ALA A 1 146 ? -1.999 9.789 5.684 1 98.81 146 ALA A CA 1
ATOM 1140 C C . ALA A 1 146 ? -2.902 8.633 6.09 1 98.81 146 ALA A C 1
ATOM 1142 O O . ALA A 1 146 ? -2.43 7.625 6.621 1 98.81 146 ALA A O 1
ATOM 1143 N N . THR A 1 147 ? -4.238 8.789 5.832 1 98.75 147 THR A N 1
ATOM 1144 C CA . THR A 1 147 ? -5.203 7.73 6.098 1 98.75 147 THR A CA 1
ATOM 1145 C C . THR A 1 147 ? -4.855 6.473 5.301 1 98.75 147 THR A C 1
ATOM 1147 O O . THR A 1 147 ? -4.801 5.375 5.859 1 98.75 147 THR A O 1
ATOM 1150 N N . GLU A 1 148 ? -4.543 6.68 4.059 1 98.56 148 GLU A N 1
ATOM 1151 C CA . GLU A 1 148 ? -4.207 5.547 3.201 1 98.56 148 GLU A CA 1
ATOM 1152 C C . GLU A 1 148 ? -2.861 4.941 3.584 1 98.56 148 GLU A C 1
ATOM 1154 O O . GLU A 1 148 ? -2.674 3.725 3.496 1 98.56 148 GLU A O 1
ATOM 1159 N N . GLY A 1 149 ? -1.922 5.84 3.961 1 98.62 149 GLY A N 1
ATOM 1160 C CA . GLY A 1 149 ? -0.669 5.312 4.477 1 98.62 149 GLY A CA 1
ATOM 1161 C C . GLY A 1 149 ? -0.855 4.402 5.676 1 98.62 149 GLY A C 1
ATOM 1162 O O . GLY A 1 149 ? -0.298 3.303 5.723 1 98.62 149 GLY A O 1
ATOM 1163 N N . ALA A 1 150 ? -1.653 4.828 6.629 1 98.62 150 ALA A N 1
ATOM 1164 C CA . ALA A 1 150 ? -1.929 4.031 7.82 1 98.62 150 ALA A CA 1
ATOM 1165 C C . ALA A 1 150 ? -2.633 2.727 7.457 1 98.62 150 ALA A C 1
ATOM 1167 O O . ALA A 1 150 ? -2.252 1.655 7.93 1 98.62 150 ALA A O 1
ATOM 1168 N N . PHE A 1 151 ? -3.654 2.854 6.621 1 98.25 151 PHE A N 1
ATOM 1169 C CA . PHE A 1 151 ? -4.449 1.705 6.203 1 98.25 151 PHE A CA 1
ATOM 1170 C C . PHE A 1 151 ? -3.578 0.669 5.5 1 98.25 151 PHE A C 1
ATOM 1172 O O . PHE A 1 151 ? -3.564 -0.501 5.891 1 98.25 151 PHE A O 1
ATOM 1179 N N . LEU A 1 152 ? -2.82 1.046 4.527 1 98.12 152 LEU A N 1
ATOM 1180 C CA . LEU A 1 152 ? -2.039 0.117 3.719 1 98.12 152 LEU A CA 1
ATOM 1181 C C . LEU A 1 152 ? -0.892 -0.479 4.527 1 98.12 152 LEU A C 1
ATOM 1183 O O . LEU A 1 152 ? -0.633 -1.682 4.453 1 98.12 152 LEU A O 1
ATOM 1187 N N . LEU A 1 153 ? -0.203 0.328 5.352 1 98 153 LEU A N 1
ATOM 1188 C CA . LEU A 1 153 ? 0.905 -0.19 6.148 1 98 153 LEU A CA 1
ATOM 1189 C C . LEU A 1 153 ? 0.409 -1.191 7.188 1 98 153 LEU A C 1
ATOM 1191 O O . LEU A 1 153 ? 1.043 -2.225 7.41 1 98 153 LEU A O 1
ATOM 1195 N N . ARG A 1 154 ? -0.728 -0.921 7.793 1 97.75 154 ARG A N 1
ATOM 1196 C CA . ARG A 1 154 ? -1.282 -1.821 8.797 1 97.75 154 ARG A CA 1
ATOM 1197 C C . ARG A 1 154 ? -1.758 -3.125 8.164 1 97.75 154 ARG A C 1
ATOM 1199 O O . ARG A 1 154 ? -1.366 -4.211 8.594 1 97.75 154 ARG A O 1
ATOM 1206 N N . TYR A 1 155 ? -2.463 -3.031 7.105 1 96.94 155 TYR A N 1
ATOM 1207 C CA . TYR A 1 155 ? -3.199 -4.199 6.633 1 96.94 155 TYR A CA 1
ATOM 1208 C C . TYR A 1 155 ? -2.367 -4.996 5.633 1 96.94 155 TYR A C 1
ATOM 1210 O O . TYR A 1 155 ? -2.637 -6.18 5.398 1 96.94 155 TYR A O 1
ATOM 1218 N N . PHE A 1 156 ? -1.377 -4.398 4.996 1 96.75 156 PHE A N 1
ATOM 1219 C CA . PHE A 1 156 ? -0.426 -5.172 4.207 1 96.75 156 PHE A CA 1
ATOM 1220 C C . PHE A 1 156 ? 0.648 -5.781 5.098 1 96.75 156 PHE A C 1
ATOM 1222 O O . PHE A 1 156 ? 1.52 -6.512 4.617 1 96.75 156 PHE A O 1
ATOM 1229 N N . GLY A 1 157 ? 0.56 -5.465 6.422 1 96.19 157 GLY A N 1
ATOM 1230 C CA . GLY A 1 157 ? 1.477 -6.062 7.379 1 96.19 157 GLY A CA 1
ATOM 1231 C C . GLY A 1 157 ? 2.881 -5.496 7.297 1 96.19 157 GLY A C 1
ATOM 1232 O O . GLY A 1 157 ? 3.854 -6.18 7.625 1 96.19 157 GLY A O 1
ATOM 1233 N N . LEU A 1 158 ? 3.002 -4.316 6.816 1 97 158 LEU A N 1
ATOM 1234 C CA . LEU A 1 158 ? 4.305 -3.686 6.656 1 97 158 LEU A CA 1
ATOM 1235 C C . LEU A 1 158 ? 4.715 -2.951 7.93 1 97 158 LEU A C 1
ATOM 1237 O O . LEU A 1 158 ? 5.895 -2.662 8.133 1 97 158 LEU A O 1
ATOM 1241 N N . MET A 1 159 ? 3.736 -2.586 8.719 1 97.19 159 MET A N 1
ATOM 1242 C CA . MET A 1 159 ? 3.949 -2.029 10.047 1 97.19 159 MET A CA 1
ATOM 1243 C C . MET A 1 159 ? 2.961 -2.619 11.047 1 97.19 159 MET A C 1
ATOM 1245 O O . MET A 1 159 ? 1.811 -2.898 10.703 1 97.19 159 MET A O 1
ATOM 1249 N N . ASP A 1 160 ? 3.447 -2.811 12.266 1 95.25 160 ASP A N 1
ATOM 1250 C CA . ASP A 1 160 ? 2.572 -3.238 13.352 1 95.25 160 ASP A CA 1
ATOM 1251 C C . ASP A 1 160 ? 1.874 -2.043 14 1 95.25 160 ASP A C 1
ATOM 1253 O O . ASP A 1 160 ? 2.383 -1.466 14.961 1 95.25 160 ASP A O 1
ATOM 1257 N N . ILE A 1 161 ? 0.805 -1.657 13.484 1 97.25 161 ILE A N 1
ATOM 1258 C CA . ILE A 1 161 ? -0.03 -0.603 14.047 1 97.25 161 ILE A CA 1
ATOM 1259 C C . ILE A 1 161 ? -1.167 -1.222 14.859 1 97.25 161 ILE A C 1
ATOM 1261 O O . ILE A 1 161 ? -2.127 -1.747 14.289 1 97.25 161 ILE A O 1
ATOM 1265 N N . ASP A 1 162 ? -1.057 -1.2 16.109 1 96.88 162 ASP A N 1
ATOM 1266 C CA . ASP A 1 162 ? -2.098 -1.805 16.938 1 96.88 162 ASP A CA 1
ATOM 1267 C C . ASP A 1 162 ? -3.301 -0.876 17.062 1 96.88 162 ASP A C 1
ATOM 1269 O O . ASP A 1 162 ? -3.316 0.215 16.5 1 96.88 162 ASP A O 1
ATOM 1273 N N . ASP A 1 163 ? -4.34 -1.275 17.797 1 97.31 163 ASP A N 1
ATOM 1274 C CA . ASP A 1 163 ? -5.598 -0.54 17.859 1 97.31 163 ASP A CA 1
ATOM 1275 C C . ASP A 1 163 ? -5.402 0.825 18.516 1 97.31 163 ASP A C 1
ATOM 1277 O O . ASP A 1 163 ? -6.016 1.812 18.109 1 97.31 163 ASP A O 1
ATOM 1281 N N . ASN A 1 164 ? -4.605 0.895 19.562 1 97.44 164 ASN A N 1
ATOM 1282 C CA . ASN A 1 164 ? -4.352 2.166 20.234 1 97.44 164 ASN A CA 1
ATOM 1283 C C . ASN A 1 164 ? -3.639 3.152 19.312 1 97.44 164 ASN A C 1
ATOM 1285 O O . ASN A 1 164 ? -4.016 4.324 19.234 1 97.44 164 ASN A O 1
ATOM 1289 N N . GLU A 1 165 ? -2.6 2.709 18.656 1 97.19 165 GLU A N 1
ATOM 1290 C CA . GLU A 1 165 ? -1.873 3.557 17.719 1 97.19 165 GLU A CA 1
ATOM 1291 C C . GLU A 1 165 ? -2.777 4.016 16.578 1 97.19 165 GLU A C 1
ATOM 1293 O O . GLU A 1 165 ? -2.67 5.152 16.109 1 97.19 165 GLU A O 1
ATOM 1298 N N . TRP A 1 166 ? -3.648 3.129 16.109 1 98.31 166 TRP A N 1
ATOM 1299 C CA . TRP A 1 166 ? -4.637 3.473 15.086 1 98.31 166 TRP A CA 1
ATOM 1300 C C . TRP A 1 166 ? -5.5 4.645 15.539 1 98.31 166 TRP A C 1
ATOM 1302 O O . TRP A 1 166 ? -5.648 5.633 14.812 1 98.31 166 TRP A O 1
ATOM 1312 N N . GLU A 1 167 ? -6 4.566 16.781 1 98.12 167 GLU A N 1
ATOM 1313 C CA . GLU A 1 167 ? -6.824 5.637 17.328 1 98.12 167 GLU A CA 1
ATOM 1314 C C . GLU A 1 167 ? -6.039 6.945 17.422 1 98.12 167 GLU A C 1
ATOM 1316 O O . GLU A 1 167 ? -6.566 8.008 17.094 1 98.12 167 GLU A O 1
ATOM 1321 N N . GLU A 1 168 ? -4.82 6.828 17.828 1 98 168 GLU A N 1
ATOM 1322 C CA . GLU A 1 168 ? -3.977 8.016 17.953 1 98 168 GLU A CA 1
ATOM 1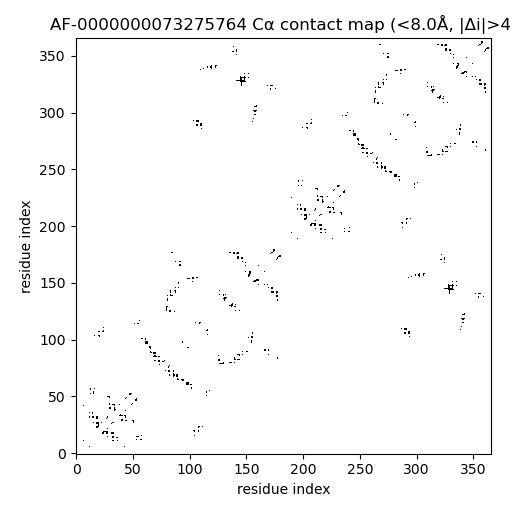323 C C . GLU A 1 168 ? -3.723 8.664 16.594 1 98 168 GLU A C 1
ATOM 1325 O O . GLU A 1 168 ? -3.789 9.891 16.469 1 98 168 GLU A O 1
ATOM 1330 N N . ILE A 1 169 ? -3.436 7.863 15.609 1 98.5 169 ILE A N 1
ATOM 1331 C CA . ILE A 1 169 ? -3.156 8.352 14.266 1 98.5 169 ILE A CA 1
ATOM 1332 C C . ILE A 1 169 ? -4.363 9.125 13.734 1 98.5 169 ILE A C 1
ATOM 1334 O O . ILE A 1 169 ? -4.227 10.242 13.234 1 98.5 169 ILE A O 1
ATOM 1338 N N . PHE A 1 170 ? -5.508 8.578 13.891 1 98.44 170 PHE A N 1
ATOM 1339 C CA . PHE A 1 170 ? -6.691 9.203 13.305 1 98.44 170 PHE A CA 1
ATOM 1340 C C . PHE A 1 170 ? -7.125 10.406 14.133 1 98.44 170 PHE A C 1
ATOM 1342 O O . PHE A 1 170 ? -7.645 11.383 13.586 1 98.44 170 PHE A O 1
ATOM 1349 N N . SER A 1 171 ? -6.898 10.32 15.453 1 97.75 171 SER A N 1
ATOM 1350 C CA . SER A 1 171 ? -7.086 11.523 16.266 1 97.75 171 SER A CA 1
ATOM 1351 C C . SER A 1 171 ? -6.168 12.648 15.805 1 97.75 171 SER A C 1
ATOM 1353 O O . SER A 1 171 ? -6.598 13.805 15.695 1 97.75 171 SER A O 1
ATOM 1355 N N . ASP A 1 172 ? -4.953 12.328 15.523 1 97.56 172 ASP A N 1
ATOM 1356 C CA . ASP A 1 172 ? -3.982 13.312 15.055 1 97.56 172 ASP A CA 1
ATOM 1357 C C . ASP A 1 172 ? -4.34 13.828 13.664 1 97.56 172 ASP A C 1
ATOM 1359 O O . ASP A 1 172 ? -4.164 15.008 13.367 1 97.56 172 ASP A O 1
ATOM 1363 N N . ILE A 1 173 ? -4.805 12.953 12.734 1 98.31 173 ILE A N 1
ATOM 1364 C CA . ILE A 1 173 ? -5.262 13.391 11.422 1 98.31 173 ILE A CA 1
ATOM 1365 C C . ILE A 1 173 ? -6.367 14.43 11.578 1 98.31 173 ILE A C 1
ATOM 1367 O O . ILE A 1 173 ? -6.344 15.477 10.93 1 98.31 173 ILE A O 1
ATOM 1371 N N . ASP A 1 174 ? -7.285 14.117 12.469 1 95.88 174 ASP A N 1
ATOM 1372 C CA . ASP A 1 174 ? -8.398 15.031 12.688 1 95.88 174 ASP A CA 1
ATOM 1373 C C . ASP A 1 174 ? -7.914 16.375 13.242 1 95.88 174 ASP A C 1
ATOM 1375 O O . ASP A 1 174 ? -8.242 17.422 12.703 1 95.88 174 ASP A O 1
ATOM 1379 N N . SER A 1 175 ? -7.062 16.375 14.258 1 94.38 175 SER A N 1
ATOM 1380 C CA . SER A 1 175 ? -6.668 17.594 14.961 1 94.38 175 SER A CA 1
ATOM 1381 C C . SER A 1 175 ? -5.656 18.406 14.156 1 94.38 175 SER A C 1
ATOM 1383 O O . SER A 1 175 ? -5.691 19.625 14.156 1 94.38 175 SER A O 1
ATOM 1385 N N . GLU A 1 176 ? -4.746 17.703 13.406 1 93.31 176 GLU A N 1
ATOM 1386 C CA . GLU A 1 176 ? -3.623 18.406 12.789 1 93.31 176 GLU A CA 1
ATOM 1387 C C . GLU A 1 176 ? -3.922 18.75 11.328 1 93.31 176 GLU A C 1
ATOM 1389 O O . GLU A 1 176 ? -3.266 19.609 10.742 1 93.31 176 GLU A O 1
ATOM 1394 N N . LEU A 1 177 ? -4.949 18.047 10.734 1 94.25 177 LEU A N 1
ATOM 1395 C CA . LEU A 1 177 ? -5.125 18.25 9.297 1 94.25 177 LEU A CA 1
ATOM 1396 C C . LEU A 1 177 ? -6.566 18.641 8.977 1 94.25 177 LEU A C 1
ATOM 1398 O O . LEU A 1 177 ? -6.809 19.531 8.164 1 94.25 177 LEU A O 1
ATOM 1402 N N . VAL A 1 178 ? -7.504 18.109 9.609 1 89.94 178 VAL A N 1
ATOM 1403 C CA . VAL A 1 178 ? -8.898 18.25 9.188 1 89.94 178 VAL A CA 1
ATOM 1404 C C . VAL A 1 178 ? -9.531 19.438 9.898 1 89.94 178 VAL A C 1
ATOM 1406 O O . VAL A 1 178 ? -10.172 20.281 9.258 1 89.94 178 VAL A O 1
ATOM 1409 N N . THR A 1 179 ? -9.391 19.484 11.211 1 79.06 179 THR A N 1
ATOM 1410 C CA . THR A 1 179 ? -10.102 20.484 12.008 1 79.06 179 THR A CA 1
ATOM 1411 C C . THR A 1 179 ? -9.195 21.672 12.312 1 79.06 179 THR A C 1
ATOM 1413 O O . THR A 1 179 ? -9.453 22.438 13.234 1 79.06 179 THR A O 1
ATOM 1416 N N . VAL A 1 180 ? -8.094 21.766 11.516 1 64.19 180 VAL A N 1
ATOM 1417 C CA . VAL A 1 180 ? -7.152 22.828 11.875 1 64.19 180 VAL A CA 1
ATOM 1418 C C . VAL A 1 180 ? -7.801 24.188 11.648 1 64.19 180 VAL A C 1
ATOM 1420 O O . VAL A 1 180 ? -8.328 24.469 10.57 1 64.19 180 VAL A O 1
ATOM 1423 N N . THR A 1 181 ? -8.156 24.844 12.703 1 53.16 181 THR A N 1
ATOM 1424 C CA . THR A 1 181 ? -8.703 26.188 12.688 1 53.16 181 THR A CA 1
ATOM 1425 C C . THR A 1 181 ? -7.684 27.188 12.141 1 53.16 181 THR A C 1
ATOM 1427 O O . THR A 1 181 ? -6.57 27.281 12.664 1 53.16 181 THR A O 1
ATOM 1430 N N . THR A 1 182 ? -7.543 27.406 10.82 1 47.47 182 THR A N 1
ATOM 1431 C CA . THR A 1 182 ? -6.707 28.484 10.289 1 47.47 182 THR A CA 1
ATOM 1432 C C . THR A 1 182 ? -6.934 29.781 11.062 1 47.47 182 THR A C 1
ATOM 1434 O O . THR A 1 182 ? -8.078 30.188 11.273 1 47.47 182 THR A O 1
ATOM 1437 N N . LYS A 1 183 ? -5.961 30.141 11.875 1 41.12 183 LYS A N 1
ATOM 1438 C CA . LYS A 1 183 ? -6 31.484 12.453 1 41.12 183 LYS A CA 1
ATOM 1439 C C . LYS A 1 183 ? -6.07 32.562 11.367 1 41.12 183 LYS A C 1
ATOM 1441 O O . LYS A 1 183 ? -5.461 32.406 10.305 1 41.12 183 LYS A O 1
ATOM 1446 N N . MET B 1 1 ? 44.719 -20.797 -15.68 1 36.41 1 MET B N 1
ATOM 1447 C CA . MET B 1 1 ? 43.781 -20.672 -14.57 1 36.41 1 MET B CA 1
ATOM 1448 C C . MET B 1 1 ? 42.469 -20.062 -15.039 1 36.41 1 MET B C 1
ATOM 1450 O O . MET B 1 1 ? 42.469 -19.031 -15.703 1 36.41 1 MET B O 1
ATOM 1454 N N . GLY B 1 2 ? 41.375 -20.734 -15.414 1 40.72 2 GLY B N 1
ATOM 1455 C CA . GLY B 1 2 ? 40.188 -20.266 -16.062 1 40.72 2 GLY B CA 1
ATOM 1456 C C . GLY B 1 2 ? 39.625 -18.984 -15.461 1 40.72 2 GLY B C 1
ATOM 1457 O O . GLY B 1 2 ? 39.844 -18.703 -14.273 1 40.72 2 GLY B O 1
ATOM 1458 N N . ARG B 1 3 ? 39.625 -17.844 -16.141 1 45.41 3 ARG B N 1
ATOM 1459 C CA . ARG B 1 3 ? 39.125 -16.547 -15.719 1 45.41 3 ARG B CA 1
ATOM 1460 C C . ARG B 1 3 ? 37.938 -16.688 -14.797 1 45.41 3 ARG B C 1
ATOM 1462 O O . ARG B 1 3 ? 36.906 -17.25 -15.188 1 45.41 3 ARG B O 1
ATOM 1469 N N . GLN B 1 4 ? 38.031 -17.047 -13.578 1 47.44 4 GLN B N 1
ATOM 1470 C CA . GLN B 1 4 ? 36.969 -17.172 -12.586 1 47.44 4 GLN B CA 1
ATOM 1471 C C . GLN B 1 4 ? 35.844 -16.188 -12.852 1 47.44 4 GLN B C 1
ATOM 1473 O O . GLN B 1 4 ? 36.062 -14.977 -12.938 1 47.44 4 GLN B O 1
ATOM 1478 N N . ARG B 1 5 ? 35.062 -16.469 -13.781 1 54.16 5 ARG B N 1
ATOM 1479 C CA . ARG B 1 5 ? 33.938 -15.648 -14.273 1 54.16 5 ARG B CA 1
ATOM 1480 C C . ARG B 1 5 ? 33.25 -14.922 -13.125 1 54.16 5 ARG B C 1
ATOM 1482 O O . ARG B 1 5 ? 32.781 -15.555 -12.18 1 54.16 5 ARG B O 1
ATOM 1489 N N . THR B 1 6 ? 33.781 -13.781 -12.602 1 71.69 6 THR B N 1
ATOM 1490 C CA . THR B 1 6 ? 33.188 -12.883 -11.617 1 71.69 6 THR B CA 1
ATOM 1491 C C . THR B 1 6 ? 31.703 -12.703 -11.883 1 71.69 6 THR B C 1
ATOM 1493 O O . THR B 1 6 ? 31.312 -12.359 -13 1 71.69 6 THR B O 1
ATOM 1496 N N . ILE B 1 7 ? 30.953 -13.406 -11.109 1 79.75 7 ILE B N 1
ATOM 1497 C CA . ILE B 1 7 ? 29.5 -13.281 -11.234 1 79.75 7 ILE B CA 1
ATOM 1498 C C . ILE B 1 7 ? 29.109 -11.805 -11.188 1 79.75 7 ILE B C 1
ATOM 1500 O O . ILE B 1 7 ? 29.5 -11.078 -10.273 1 79.75 7 ILE B O 1
ATOM 1504 N N . ASP B 1 8 ? 28.547 -11.312 -12.297 1 86.94 8 ASP B N 1
ATOM 1505 C CA . ASP B 1 8 ? 27.984 -9.969 -12.367 1 86.94 8 ASP B CA 1
ATOM 1506 C C . ASP B 1 8 ? 26.797 -9.828 -11.414 1 86.94 8 ASP B C 1
ATOM 1508 O O . ASP B 1 8 ? 25.719 -10.359 -11.672 1 86.94 8 ASP B O 1
ATOM 1512 N N . ARG B 1 9 ? 27.016 -9.125 -10.367 1 85.19 9 ARG B N 1
ATOM 1513 C CA . ARG B 1 9 ? 26.016 -9 -9.297 1 85.19 9 ARG B CA 1
ATOM 1514 C C . ARG B 1 9 ? 24.734 -8.367 -9.82 1 85.19 9 ARG B C 1
ATOM 1516 O O . ARG B 1 9 ? 23.641 -8.758 -9.422 1 85.19 9 ARG B O 1
ATOM 1523 N N . GLU B 1 10 ? 24.828 -7.406 -10.672 1 90.31 10 GLU B N 1
ATOM 1524 C CA . GLU B 1 10 ? 23.656 -6.73 -11.227 1 90.31 10 GLU B CA 1
ATOM 1525 C C . GLU B 1 10 ? 22.828 -7.68 -12.078 1 90.31 10 GLU B C 1
ATOM 1527 O O . GLU B 1 10 ? 21.594 -7.68 -11.992 1 90.31 10 GLU B O 1
ATOM 1532 N N . LYS B 1 11 ? 23.5 -8.438 -12.875 1 92.5 11 LYS B N 1
ATOM 1533 C CA . LYS B 1 11 ? 22.797 -9.422 -13.703 1 92.5 11 LYS B CA 1
ATOM 1534 C C . LYS B 1 11 ? 22.125 -10.477 -12.836 1 92.5 11 LYS B C 1
ATOM 1536 O O . LYS B 1 11 ? 21.031 -10.953 -13.172 1 92.5 11 LYS B O 1
ATOM 1541 N N . LEU B 1 12 ? 22.844 -10.82 -11.836 1 93.38 12 LEU B N 1
ATOM 1542 C CA . LEU B 1 12 ? 22.297 -11.805 -10.898 1 93.38 12 LEU B CA 1
ATOM 1543 C C . LEU B 1 12 ? 21.016 -11.281 -10.258 1 93.38 12 LEU B C 1
ATOM 1545 O O . LEU B 1 12 ? 20.016 -11.992 -10.219 1 93.38 12 LEU B O 1
ATOM 1549 N N . LEU B 1 13 ? 21.031 -10.047 -9.82 1 94.31 13 LEU B N 1
ATOM 1550 C CA . LEU B 1 13 ? 19.859 -9.445 -9.18 1 94.31 13 LEU B CA 1
ATOM 1551 C C . LEU B 1 13 ? 18.703 -9.305 -10.172 1 94.31 13 LEU B C 1
ATOM 1553 O O . LEU B 1 13 ? 17.547 -9.523 -9.812 1 94.31 13 LEU B O 1
ATOM 1557 N N . GLU B 1 14 ? 19.047 -8.992 -11.391 1 95.12 14 GLU B N 1
ATOM 1558 C CA . GLU B 1 14 ? 18.031 -8.891 -12.43 1 95.12 14 GLU B CA 1
ATOM 1559 C C . GLU B 1 14 ? 17.375 -10.242 -12.711 1 95.12 14 GLU B C 1
ATOM 1561 O O . GLU B 1 14 ? 16.156 -10.328 -12.906 1 95.12 14 GLU B O 1
ATOM 1566 N N . ALA B 1 15 ? 18.203 -11.266 -12.719 1 95.44 15 ALA B N 1
ATOM 1567 C CA . ALA B 1 15 ? 17.688 -12.617 -12.922 1 95.44 15 ALA B CA 1
ATOM 1568 C C . ALA B 1 15 ? 16.734 -13.023 -11.797 1 95.44 15 ALA B C 1
ATOM 1570 O O . ALA B 1 15 ? 15.672 -13.594 -12.047 1 95.44 15 ALA B O 1
ATOM 1571 N N . ILE B 1 16 ? 17.156 -12.75 -10.617 1 95.81 16 ILE B N 1
ATOM 1572 C CA . ILE B 1 16 ? 16.359 -13.07 -9.445 1 95.81 16 ILE B CA 1
ATOM 1573 C C . ILE B 1 16 ? 15.023 -12.336 -9.516 1 95.81 16 ILE B C 1
ATOM 1575 O O . ILE B 1 16 ? 13.969 -12.945 -9.312 1 95.81 16 ILE B O 1
ATOM 1579 N N . PHE B 1 17 ? 15.07 -11.047 -9.82 1 95.88 17 PHE B N 1
ATOM 1580 C CA . PHE B 1 17 ? 13.859 -10.242 -9.961 1 95.88 17 PHE B CA 1
ATOM 1581 C C . PHE B 1 17 ? 12.922 -10.852 -10.992 1 95.88 17 PHE B C 1
ATOM 1583 O O . PHE B 1 17 ? 11.727 -11.023 -10.727 1 95.88 17 PHE B O 1
ATOM 1590 N N . ASP B 1 18 ? 13.438 -11.242 -12.117 1 96.25 18 ASP B N 1
ATOM 1591 C CA . ASP B 1 18 ? 12.641 -11.812 -13.195 1 96.25 18 ASP B CA 1
ATOM 1592 C C . ASP B 1 18 ? 11.945 -13.102 -12.75 1 96.25 18 ASP B C 1
ATOM 1594 O O . ASP B 1 18 ? 10.781 -13.328 -13.094 1 96.25 18 ASP B O 1
ATOM 1598 N N . ILE B 1 19 ? 12.664 -13.898 -12.055 1 96.06 19 ILE B N 1
ATOM 1599 C CA . ILE B 1 19 ? 12.109 -15.164 -11.586 1 96.06 19 ILE B CA 1
ATOM 1600 C C . ILE B 1 19 ? 10.914 -14.898 -10.68 1 96.06 19 ILE B C 1
ATOM 1602 O O . ILE B 1 19 ? 9.844 -15.492 -10.852 1 96.06 19 ILE B O 1
ATOM 1606 N N . VAL B 1 20 ? 11.039 -13.953 -9.758 1 93.81 20 VAL B N 1
ATOM 1607 C CA . VAL B 1 20 ? 9.977 -13.664 -8.812 1 93.81 20 VAL B CA 1
ATOM 1608 C C . VAL B 1 20 ? 8.781 -13.062 -9.547 1 93.81 20 VAL B C 1
ATOM 1610 O O . VAL B 1 20 ? 7.633 -13.445 -9.297 1 93.81 20 VAL B O 1
ATOM 1613 N N . MET B 1 21 ? 9.047 -12.164 -10.484 1 92.31 21 MET B N 1
ATOM 1614 C CA . MET B 1 21 ? 7.98 -11.453 -11.188 1 92.31 21 MET B CA 1
ATOM 1615 C C . MET B 1 21 ? 7.227 -12.398 -12.117 1 92.31 21 MET B C 1
ATOM 1617 O O . MET B 1 21 ? 6.012 -12.281 -12.266 1 92.31 21 MET B O 1
ATOM 1621 N N . GLU B 1 22 ? 7.93 -13.352 -12.664 1 91.25 22 GLU B N 1
ATOM 1622 C CA . GLU B 1 22 ? 7.34 -14.211 -13.688 1 91.25 22 GLU B CA 1
ATOM 1623 C C . GLU B 1 22 ? 6.727 -15.461 -13.062 1 91.25 22 GLU B C 1
ATOM 1625 O O . GLU B 1 22 ? 5.684 -15.938 -13.516 1 91.25 22 GLU B O 1
ATOM 1630 N N . GLN B 1 23 ? 7.414 -15.945 -11.992 1 90.56 23 GLN B N 1
ATOM 1631 C CA . GLN B 1 23 ? 7.023 -17.266 -11.516 1 90.56 23 GLN B CA 1
ATOM 1632 C C . GLN B 1 23 ? 6.625 -17.234 -10.047 1 90.56 23 GLN B C 1
ATOM 1634 O O . GLN B 1 23 ? 6.133 -18.219 -9.508 1 90.56 23 GLN B O 1
ATOM 1639 N N . GLY B 1 24 ? 6.793 -16.109 -9.391 1 87.88 24 GLY B N 1
ATOM 1640 C CA . GLY B 1 24 ? 6.469 -16 -7.98 1 87.88 24 GLY B CA 1
ATOM 1641 C C . GLY B 1 24 ? 7.637 -16.328 -7.07 1 87.88 24 GLY B C 1
ATOM 1642 O O . GLY B 1 24 ? 8.633 -16.922 -7.516 1 87.88 24 GLY B O 1
ATOM 1643 N N . ALA B 1 25 ? 7.48 -16.031 -5.844 1 88.75 25 ALA B N 1
ATOM 1644 C CA . ALA B 1 25 ? 8.539 -16.203 -4.859 1 88.75 25 ALA B CA 1
ATOM 1645 C C . ALA B 1 25 ? 8.859 -17.688 -4.645 1 88.75 25 ALA B C 1
ATOM 1647 O O . ALA B 1 25 ? 10.008 -18.047 -4.371 1 88.75 25 ALA B O 1
ATOM 1648 N N . ALA B 1 26 ? 7.887 -18.484 -4.766 1 87.88 26 ALA B N 1
ATOM 1649 C CA . ALA B 1 26 ? 8.07 -19.906 -4.539 1 87.88 26 ALA B CA 1
ATOM 1650 C C . ALA B 1 26 ? 9.047 -20.5 -5.555 1 87.88 26 ALA B C 1
ATOM 1652 O O . ALA B 1 26 ? 9.75 -21.469 -5.254 1 87.88 26 ALA B O 1
ATOM 1653 N N . ALA B 1 27 ? 9.164 -19.938 -6.629 1 92.94 27 ALA B N 1
ATOM 1654 C CA . ALA B 1 27 ? 10.016 -20.438 -7.707 1 92.94 27 ALA B CA 1
ATOM 1655 C C . ALA B 1 27 ? 11.469 -20.031 -7.504 1 92.94 27 ALA B C 1
ATOM 1657 O O . ALA B 1 27 ? 12.367 -20.547 -8.164 1 92.94 27 ALA B O 1
ATOM 1658 N N . LEU B 1 28 ? 11.664 -19.062 -6.66 1 95.12 28 LEU B N 1
ATOM 1659 C CA . LEU B 1 28 ? 13.016 -18.578 -6.418 1 95.12 28 LEU B CA 1
ATOM 1660 C C . LEU B 1 28 ? 13.812 -19.594 -5.598 1 95.12 28 LEU B C 1
ATOM 1662 O O . LEU B 1 28 ? 13.586 -19.734 -4.398 1 95.12 28 LEU B O 1
ATOM 1666 N N . THR B 1 29 ? 14.727 -20.281 -6.23 1 94.62 29 THR B N 1
ATOM 1667 C CA . THR B 1 29 ? 15.656 -21.203 -5.594 1 94.62 29 THR B CA 1
ATOM 1668 C C . THR B 1 29 ? 17.062 -21.031 -6.164 1 94.62 29 THR B C 1
ATOM 1670 O O . THR B 1 29 ? 17.234 -20.406 -7.215 1 94.62 29 THR B O 1
ATOM 1673 N N . ILE B 1 30 ? 17.938 -21.625 -5.445 1 94.06 30 ILE B N 1
ATOM 1674 C CA . ILE B 1 30 ? 19.328 -21.625 -5.918 1 94.06 30 ILE B CA 1
ATOM 1675 C C . ILE B 1 30 ? 19.406 -22.281 -7.289 1 94.06 30 ILE B C 1
ATOM 1677 O O . ILE B 1 30 ? 20.062 -21.781 -8.195 1 94.06 30 ILE B O 1
ATOM 1681 N N . ASP B 1 31 ? 18.641 -23.312 -7.492 1 95.44 31 ASP B N 1
ATOM 1682 C CA . ASP B 1 31 ? 18.656 -24.062 -8.734 1 95.44 31 ASP B CA 1
ATOM 1683 C C . ASP B 1 31 ? 18.094 -23.234 -9.891 1 95.44 31 ASP B C 1
ATOM 1685 O O . ASP B 1 31 ? 18.688 -23.188 -10.969 1 95.44 31 ASP B O 1
ATOM 1689 N N . THR B 1 32 ? 16.984 -22.594 -9.664 1 96.5 32 THR B N 1
ATOM 1690 C CA . THR B 1 32 ? 16.344 -21.828 -10.727 1 96.5 32 THR B CA 1
ATOM 1691 C C . THR B 1 32 ? 17.219 -20.641 -11.125 1 96.5 32 THR B C 1
ATOM 1693 O O . THR B 1 32 ? 17.297 -20.281 -12.305 1 96.5 32 THR B O 1
ATOM 1696 N N . VAL B 1 33 ? 17.859 -20.047 -10.156 1 96.38 33 VAL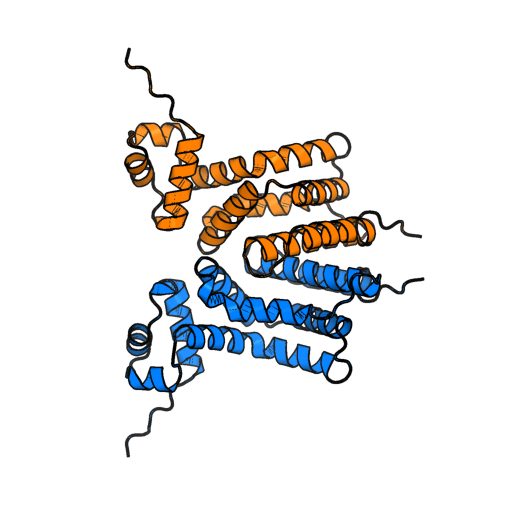 B N 1
ATOM 1697 C CA . VAL B 1 33 ? 18.75 -18.922 -10.422 1 96.38 33 VAL B CA 1
ATOM 1698 C C . VAL B 1 33 ? 19.969 -19.391 -11.203 1 96.38 33 VAL B C 1
ATOM 1700 O O . VAL B 1 33 ? 20.359 -18.781 -12.195 1 96.38 33 VAL B O 1
ATOM 1703 N N . ALA B 1 34 ? 20.531 -20.516 -10.758 1 95.5 34 ALA B N 1
ATOM 1704 C CA . ALA B 1 34 ? 21.688 -21.094 -11.438 1 95.5 34 ALA B CA 1
ATOM 1705 C C . ALA B 1 34 ? 21.391 -21.391 -12.898 1 95.5 34 ALA B C 1
ATOM 1707 O O . ALA B 1 34 ? 22.156 -21.031 -13.789 1 95.5 34 ALA B O 1
ATOM 1708 N N . LYS B 1 35 ? 20.297 -21.953 -13.148 1 96.56 35 LYS B N 1
ATOM 1709 C CA . LYS B 1 35 ? 19.859 -22.297 -14.492 1 96.56 35 LYS B CA 1
ATOM 1710 C C . LYS B 1 35 ? 19.688 -21.047 -15.359 1 96.56 35 LYS B C 1
ATOM 1712 O O . LYS B 1 35 ? 20.172 -21 -16.484 1 96.56 35 LYS B O 1
ATOM 1717 N N . LYS B 1 36 ? 19.016 -20.094 -14.82 1 95.5 36 LYS B N 1
ATOM 1718 C CA . LYS B 1 36 ? 18.75 -18.859 -15.578 1 95.5 36 LYS B CA 1
ATOM 1719 C C . LYS B 1 36 ? 20.047 -18.125 -15.898 1 95.5 36 LYS B C 1
ATOM 1721 O O . LYS B 1 36 ? 20.188 -17.547 -16.984 1 95.5 36 LYS B O 1
ATOM 1726 N N . MET B 1 37 ? 21 -18.156 -14.992 1 94.69 37 MET B N 1
ATOM 1727 C CA . MET B 1 37 ? 22.266 -17.422 -15.125 1 94.69 37 MET B CA 1
ATOM 1728 C C . MET B 1 37 ? 23.281 -18.234 -15.906 1 94.69 37 MET B C 1
ATOM 1730 O O . MET B 1 37 ? 24.297 -17.703 -16.359 1 94.69 37 MET B O 1
ATOM 1734 N N . GLY B 1 38 ? 23.047 -19.5 -16.031 1 94.69 38 GLY B N 1
ATOM 1735 C CA . GLY B 1 38 ? 24.031 -20.375 -16.656 1 94.69 38 GLY B CA 1
ATOM 1736 C C . GLY B 1 38 ? 25.297 -20.562 -15.82 1 94.69 38 GLY B C 1
ATOM 1737 O O . GLY B 1 38 ? 26.406 -20.562 -16.344 1 94.69 38 GLY B O 1
ATOM 1738 N N . ILE B 1 39 ? 25.109 -20.578 -14.578 1 93.62 39 ILE B N 1
ATOM 1739 C CA . ILE B 1 39 ? 26.234 -20.781 -13.664 1 93.62 39 ILE B CA 1
ATOM 1740 C C . ILE B 1 39 ? 25.938 -21.953 -12.734 1 93.62 39 ILE B C 1
ATOM 1742 O O . ILE B 1 39 ? 24.844 -22.531 -12.781 1 93.62 39 ILE B O 1
ATOM 1746 N N . SER B 1 40 ? 26.938 -22.359 -11.945 1 93.25 40 SER B N 1
ATOM 1747 C CA . SER B 1 40 ? 26.766 -23.469 -11.008 1 93.25 40 SER B CA 1
ATOM 1748 C C . SER B 1 4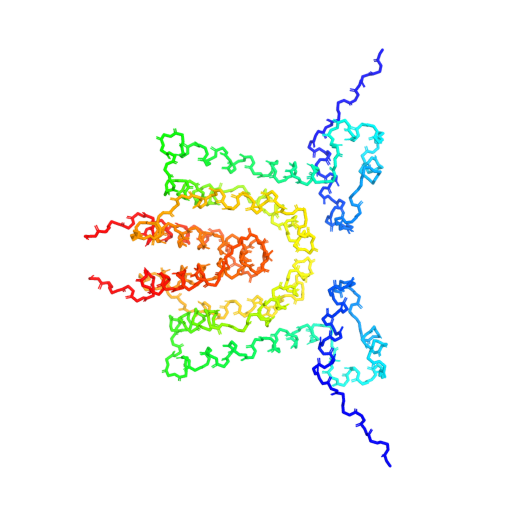0 ? 25.953 -23.047 -9.789 1 93.25 40 SER B C 1
ATOM 1750 O O . SER B 1 40 ? 25.891 -21.859 -9.461 1 93.25 40 SER B O 1
ATOM 1752 N N . LYS B 1 41 ? 25.328 -24.094 -9.172 1 93.12 41 LYS B N 1
ATOM 1753 C CA . LYS B 1 41 ? 24.656 -23.844 -7.898 1 93.12 41 LYS B CA 1
ATOM 1754 C C . LYS B 1 41 ? 25.625 -23.25 -6.879 1 93.12 41 LYS B C 1
ATOM 1756 O O . LYS B 1 41 ? 25.25 -22.359 -6.109 1 93.12 41 LYS B O 1
ATOM 1761 N N . GLY B 1 42 ? 26.812 -23.75 -6.926 1 92.06 42 GLY B N 1
ATOM 1762 C CA . GLY B 1 42 ? 27.844 -23.234 -6.043 1 92.06 42 GLY B CA 1
ATOM 1763 C C . GLY B 1 42 ? 28.141 -21.766 -6.277 1 92.06 42 GLY B C 1
ATOM 1764 O O . GLY B 1 42 ? 28.391 -21.016 -5.328 1 92.06 42 GLY B O 1
ATOM 1765 N N . GLY B 1 43 ? 28.156 -21.359 -7.5 1 91.38 43 GLY B N 1
ATOM 1766 C CA . GLY B 1 43 ? 28.344 -19.953 -7.828 1 91.38 43 GLY B CA 1
ATOM 1767 C C . GLY B 1 43 ? 27.281 -19.062 -7.223 1 91.38 43 GLY B C 1
ATOM 1768 O O . GLY B 1 43 ? 27.578 -17.969 -6.742 1 91.38 43 GLY B O 1
ATOM 1769 N N . VAL B 1 44 ? 26 -19.5 -7.262 1 92.69 44 VAL B N 1
ATOM 1770 C CA . VAL B 1 44 ? 24.906 -18.75 -6.652 1 92.69 44 VAL B CA 1
ATOM 1771 C C . VAL B 1 44 ? 25.078 -18.719 -5.137 1 92.69 44 VAL B C 1
ATOM 1773 O O . VAL B 1 44 ? 24.938 -17.672 -4.504 1 92.69 44 VAL B O 1
ATOM 1776 N N . GLN B 1 45 ? 25.438 -19.859 -4.617 1 92.25 45 GLN B N 1
ATOM 1777 C CA . GLN B 1 45 ? 25.594 -20 -3.172 1 92.25 45 GLN B CA 1
ATOM 1778 C C . GLN B 1 45 ? 26.734 -19.156 -2.643 1 92.25 45 GLN B C 1
ATOM 1780 O O . GLN B 1 45 ? 26.719 -18.734 -1.485 1 92.25 45 GLN B O 1
ATOM 1785 N N . TYR B 1 46 ? 27.688 -18.922 -3.51 1 91.38 46 TYR B N 1
ATOM 1786 C CA . TYR B 1 46 ? 28.781 -18.031 -3.145 1 91.38 46 TYR B CA 1
ATOM 1787 C C . TYR B 1 46 ? 28.266 -16.609 -2.914 1 91.38 46 TYR B C 1
ATOM 1789 O O . TYR B 1 46 ? 28.75 -15.906 -2.018 1 91.38 46 TYR B O 1
ATOM 1797 N N . CYS B 1 47 ? 27.312 -16.234 -3.627 1 91.19 47 CYS B N 1
ATOM 1798 C CA . CYS B 1 47 ? 26.781 -14.891 -3.529 1 91.19 47 CYS B CA 1
ATOM 1799 C C . CYS B 1 47 ? 25.703 -14.805 -2.451 1 91.19 47 CYS B C 1
ATOM 1801 O O . CYS B 1 47 ? 25.641 -13.836 -1.697 1 91.19 47 CYS B O 1
ATOM 1803 N N . PHE B 1 48 ? 24.828 -15.828 -2.486 1 92.25 48 PHE B N 1
ATOM 1804 C CA . PHE B 1 48 ? 23.688 -15.82 -1.574 1 92.25 48 PHE B CA 1
ATOM 1805 C C . PHE B 1 48 ? 23.516 -17.188 -0.915 1 92.25 48 PHE B C 1
ATOM 1807 O O . PHE B 1 48 ? 23.656 -18.219 -1.569 1 92.25 48 PHE B O 1
ATOM 1814 N N . ASN B 1 49 ? 23.141 -17.078 0.346 1 88.88 49 ASN B N 1
ATOM 1815 C CA . ASN B 1 49 ? 23.016 -18.328 1.072 1 88.88 49 ASN B CA 1
ATOM 1816 C C . ASN B 1 49 ? 21.562 -18.703 1.313 1 88.88 49 ASN B C 1
ATOM 1818 O O . ASN B 1 49 ? 21.266 -19.766 1.842 1 88.88 49 ASN B O 1
ATOM 1822 N N . SER B 1 50 ? 20.656 -17.844 0.959 1 91.69 50 SER B N 1
ATOM 1823 C CA . SER B 1 50 ? 19.234 -18.125 1.158 1 91.69 50 SER B CA 1
ATOM 1824 C C . SER B 1 50 ? 18.375 -17.297 0.219 1 91.69 50 SER B C 1
ATOM 1826 O O . SER B 1 50 ? 18.844 -16.312 -0.361 1 91.69 50 SER B O 1
ATOM 1828 N N . LYS B 1 51 ? 17.203 -17.734 0.093 1 92.19 51 LYS B N 1
ATOM 1829 C CA . LYS B 1 51 ? 16.203 -16.969 -0.665 1 92.19 51 LYS B CA 1
ATOM 1830 C C . LYS B 1 51 ? 15.992 -15.586 -0.067 1 92.19 51 LYS B C 1
ATOM 1832 O O . LYS B 1 51 ? 15.898 -14.602 -0.796 1 92.19 51 LYS B O 1
ATOM 1837 N N . GLU B 1 52 ? 15.938 -15.562 1.229 1 92.81 52 GLU B N 1
ATOM 1838 C CA . GLU B 1 52 ? 15.758 -14.297 1.935 1 92.81 52 GLU B CA 1
ATOM 1839 C C . GLU B 1 52 ? 16.906 -13.328 1.631 1 92.81 52 GLU B C 1
ATOM 1841 O O . GLU B 1 52 ? 16.672 -12.133 1.413 1 92.81 52 GLU B O 1
ATOM 1846 N N . ALA B 1 53 ? 18.031 -13.859 1.621 1 93.44 53 ALA B N 1
ATOM 1847 C CA . ALA B 1 53 ? 19.203 -13.031 1.329 1 93.44 53 ALA B CA 1
ATOM 1848 C C . ALA B 1 53 ? 19.141 -12.477 -0.091 1 93.44 53 ALA B C 1
ATOM 1850 O O . ALA B 1 53 ? 19.562 -11.344 -0.338 1 93.44 53 ALA B O 1
ATOM 1851 N N . MET B 1 54 ? 18.719 -13.273 -1.062 1 95.44 54 MET B N 1
ATOM 1852 C CA . MET B 1 54 ? 18.547 -12.82 -2.439 1 95.44 54 MET B CA 1
ATOM 1853 C C . MET B 1 54 ? 17.562 -11.656 -2.514 1 95.44 54 MET B C 1
ATOM 1855 O O . MET B 1 54 ? 17.844 -10.641 -3.145 1 95.44 54 MET B O 1
ATOM 1859 N N . ILE B 1 55 ? 16.469 -11.797 -1.817 1 95.25 55 ILE B N 1
ATOM 1860 C CA . ILE B 1 55 ? 15.391 -10.805 -1.824 1 95.25 55 ILE B CA 1
ATOM 1861 C C . ILE B 1 55 ? 15.875 -9.523 -1.151 1 95.25 55 ILE B C 1
ATOM 1863 O O . ILE B 1 55 ? 15.688 -8.422 -1.686 1 95.25 55 ILE B O 1
ATOM 1867 N N . ASP B 1 56 ? 16.531 -9.672 -0.017 1 94.25 56 ASP B N 1
ATOM 1868 C CA . ASP B 1 56 ? 17.062 -8.516 0.697 1 94.25 56 ASP B CA 1
ATOM 1869 C C . ASP B 1 56 ? 18.062 -7.75 -0.164 1 94.25 56 ASP B C 1
ATOM 1871 O O . ASP B 1 56 ? 18.078 -6.516 -0.167 1 94.25 56 ASP B O 1
ATOM 1875 N N . ALA B 1 57 ? 18.844 -8.469 -0.881 1 94.06 57 ALA B N 1
ATOM 1876 C CA . ALA B 1 57 ? 19.859 -7.848 -1.742 1 94.06 57 ALA B CA 1
ATOM 1877 C C . ALA B 1 57 ? 19.203 -7.02 -2.842 1 94.06 57 ALA B C 1
ATOM 1879 O O . ALA B 1 57 ? 19.719 -5.973 -3.234 1 94.06 57 ALA B O 1
ATOM 1880 N N . MET B 1 58 ? 18.094 -7.441 -3.322 1 94.06 58 MET B N 1
ATOM 1881 C CA . MET B 1 58 ? 17.359 -6.691 -4.34 1 94.06 58 MET B CA 1
ATOM 1882 C C . MET B 1 58 ? 16.844 -5.375 -3.773 1 94.06 58 MET B C 1
ATOM 1884 O O . MET B 1 58 ? 17.016 -4.316 -4.383 1 94.06 58 MET B O 1
ATOM 1888 N N . PHE B 1 59 ? 16.25 -5.434 -2.6 1 93.94 59 PHE B N 1
ATOM 1889 C CA . PHE B 1 59 ? 15.766 -4.211 -1.97 1 93.94 59 PHE B CA 1
ATOM 1890 C C . PHE B 1 59 ? 16.906 -3.258 -1.678 1 93.94 59 PHE B C 1
ATOM 1892 O O . PHE B 1 59 ? 16.812 -2.055 -1.93 1 93.94 59 PHE B O 1
ATOM 1899 N N . GLU B 1 60 ? 17.953 -3.795 -1.216 1 92.12 60 GLU B N 1
ATOM 1900 C CA . GLU B 1 60 ? 19.141 -2.986 -0.909 1 92.12 60 GLU B CA 1
ATOM 1901 C C . GLU B 1 60 ? 19.688 -2.311 -2.162 1 92.12 60 GLU B C 1
ATOM 1903 O O . GLU B 1 60 ? 20.094 -1.149 -2.119 1 92.12 60 GLU B O 1
ATOM 1908 N N . HIS B 1 61 ? 19.688 -3.057 -3.176 1 89.88 61 HIS B N 1
ATOM 1909 C CA . HIS B 1 61 ? 20.203 -2.539 -4.441 1 89.88 61 HIS B CA 1
ATOM 1910 C C . HIS B 1 61 ? 19.359 -1.36 -4.93 1 89.88 61 HIS B C 1
ATOM 1912 O O . HIS B 1 61 ? 19.906 -0.344 -5.363 1 89.88 61 HIS B O 1
ATOM 1918 N N . TRP B 1 62 ? 18.094 -1.408 -4.777 1 89.19 62 TRP B N 1
ATOM 1919 C CA . TRP B 1 62 ? 17.219 -0.374 -5.316 1 89.19 62 TRP B CA 1
ATOM 1920 C C . TRP B 1 62 ? 17.094 0.797 -4.348 1 89.19 62 TRP B C 1
ATOM 1922 O O . TRP B 1 62 ? 16.719 1.9 -4.742 1 89.19 62 TRP B O 1
ATOM 1932 N N . GLU B 1 63 ? 17.484 0.558 -3.135 1 89.25 63 GLU B N 1
ATOM 1933 C CA . GLU B 1 63 ? 17.391 1.618 -2.137 1 89.25 63 GLU B CA 1
ATOM 1934 C C . GLU B 1 63 ? 18.688 2.432 -2.074 1 89.25 63 GLU B C 1
ATOM 1936 O O . GLU B 1 63 ? 18.797 3.361 -1.272 1 89.25 63 GLU B O 1
ATOM 1941 N N . GLY B 1 64 ? 19.688 2.119 -2.879 1 85.19 64 GLY B N 1
ATOM 1942 C CA . GLY B 1 64 ? 20.969 2.777 -2.799 1 85.19 64 GLY B CA 1
ATOM 1943 C C . GLY B 1 64 ? 20.875 4.289 -2.879 1 85.19 64 GLY B C 1
ATOM 1944 O O . GLY B 1 64 ? 21.406 4.996 -2.02 1 85.19 64 GLY B O 1
ATOM 1945 N N . GLY B 1 65 ? 20.234 4.82 -3.846 1 90.31 65 GLY B N 1
ATOM 1946 C CA . GLY B 1 65 ? 20.047 6.258 -3.949 1 90.31 65 GLY B CA 1
ATOM 1947 C C . GLY B 1 65 ? 19.266 6.84 -2.789 1 90.31 65 GLY B C 1
ATOM 1948 O O . GLY B 1 65 ? 19.609 7.906 -2.275 1 90.31 65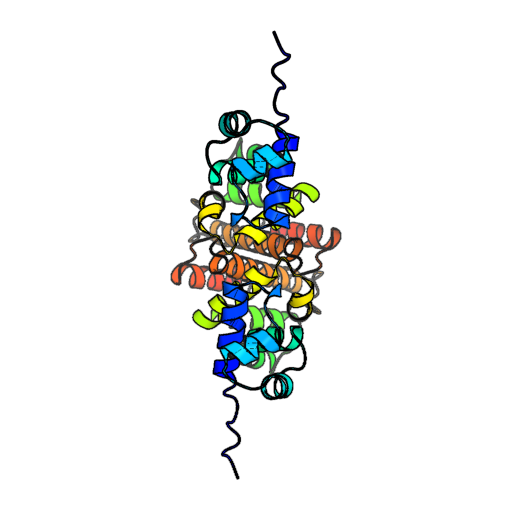 GLY B O 1
ATOM 1949 N N . TYR B 1 66 ? 18.266 6.207 -2.391 1 95.5 66 TYR B N 1
ATOM 1950 C CA . TYR B 1 66 ? 17.484 6.602 -1.227 1 95.5 66 TYR B CA 1
ATOM 1951 C C . TYR B 1 66 ? 18.359 6.703 0.016 1 95.5 66 TYR B C 1
ATOM 1953 O O . TYR B 1 66 ? 18.312 7.703 0.738 1 95.5 66 TYR B O 1
ATOM 1961 N N . GLU B 1 67 ? 19.156 5.668 0.276 1 94.5 67 GLU B N 1
ATOM 1962 C CA . GLU B 1 67 ? 19.984 5.625 1.472 1 94.5 67 GLU B CA 1
ATOM 1963 C C . GLU B 1 67 ? 21.016 6.75 1.463 1 94.5 67 GLU B C 1
ATOM 1965 O O . GLU B 1 67 ? 21.312 7.34 2.506 1 94.5 67 GLU B O 1
ATOM 1970 N N . ALA B 1 68 ? 21.594 6.969 0.307 1 94.94 68 ALA B N 1
ATOM 1971 C CA . ALA B 1 68 ? 22.562 8.047 0.195 1 94.94 68 ALA B CA 1
ATOM 1972 C C . ALA B 1 68 ? 21.953 9.391 0.567 1 94.94 68 ALA B C 1
ATOM 1974 O O . ALA B 1 68 ? 22.531 10.164 1.333 1 94.94 68 ALA B O 1
ATOM 1975 N N . ARG B 1 69 ? 20.766 9.68 0.064 1 94.56 69 ARG B N 1
ATOM 1976 C CA . ARG B 1 69 ? 20.078 10.93 0.355 1 94.56 69 ARG B CA 1
ATOM 1977 C C . ARG B 1 69 ? 19.656 10.992 1.82 1 94.56 69 ARG B C 1
ATOM 1979 O O . ARG B 1 69 ? 19.797 12.023 2.471 1 94.56 69 ARG B O 1
ATOM 1986 N N . PHE B 1 70 ? 19.125 9.891 2.312 1 96.31 70 PHE B N 1
ATOM 1987 C CA . PHE B 1 70 ? 18.734 9.797 3.713 1 96.31 70 PHE B CA 1
ATOM 1988 C C . PHE B 1 70 ? 19.906 10.094 4.629 1 96.31 70 PHE B C 1
ATOM 1990 O O . PHE B 1 70 ? 19.812 10.938 5.523 1 96.31 70 PHE B O 1
ATOM 1997 N N . ASN B 1 71 ? 21 9.453 4.367 1 95.94 71 ASN B N 1
ATOM 1998 C CA . ASN B 1 71 ? 22.188 9.562 5.203 1 95.94 71 ASN B CA 1
ATOM 1999 C C . ASN B 1 71 ? 22.781 10.969 5.148 1 95.94 71 ASN B C 1
ATOM 2001 O O . ASN B 1 71 ? 23.328 11.453 6.137 1 95.94 71 ASN B O 1
ATOM 2005 N N . GLN B 1 72 ? 22.641 11.602 4.047 1 95 72 GLN B N 1
ATOM 2006 C CA . GLN B 1 72 ? 23.109 12.977 3.928 1 95 72 GLN B CA 1
ATOM 2007 C C . GLN B 1 72 ? 22.375 13.898 4.891 1 95 72 GLN B C 1
ATOM 2009 O O . GLN B 1 72 ? 22.984 14.766 5.52 1 95 72 GLN B O 1
ATOM 2014 N N . VAL B 1 73 ? 21.078 13.719 5.012 1 93.19 73 VAL B N 1
ATOM 2015 C CA . VAL B 1 73 ? 20.25 14.578 5.848 1 93.19 73 VAL B CA 1
ATOM 2016 C C . VAL B 1 73 ? 20.516 14.273 7.324 1 93.19 73 VAL B C 1
ATOM 2018 O O . VAL B 1 73 ? 20.594 15.188 8.148 1 93.19 73 VAL B O 1
ATOM 2021 N N . VAL B 1 74 ? 20.719 13.008 7.695 1 95.5 74 VAL B N 1
ATOM 2022 C CA . VAL B 1 74 ? 20.781 12.648 9.109 1 95.5 74 VAL B CA 1
ATOM 2023 C C . VAL B 1 74 ? 22.219 12.734 9.609 1 95.5 74 VAL B C 1
ATOM 2025 O O . VAL B 1 74 ? 22.469 12.586 10.805 1 95.5 74 VAL B O 1
ATOM 2028 N N . ALA B 1 75 ? 23.188 12.922 8.773 1 95 75 ALA B N 1
ATOM 2029 C CA . ALA B 1 75 ? 24.609 12.969 9.117 1 95 75 ALA B CA 1
ATOM 2030 C C . ALA B 1 75 ? 24.859 13.953 10.25 1 95 75 ALA B C 1
ATOM 2032 O O . ALA B 1 75 ? 25.672 13.688 11.141 1 95 75 ALA B O 1
ATOM 2033 N N . ASN B 1 76 ? 24.156 15.031 10.32 1 91.31 76 ASN B N 1
ATOM 2034 C CA . ASN B 1 76 ? 24.438 16.047 11.328 1 91.31 76 ASN B CA 1
ATOM 2035 C C . ASN B 1 76 ? 23.406 16.031 12.453 1 91.31 76 ASN B C 1
ATOM 2037 O O . ASN B 1 76 ? 23.672 16.484 13.562 1 91.31 76 ASN B O 1
ATOM 2041 N N . ASP B 1 77 ? 22.219 15.633 12.18 1 96.06 77 ASP B N 1
ATOM 2042 C CA . ASP B 1 77 ? 21.125 15.531 13.133 1 96.06 77 ASP B CA 1
ATOM 2043 C C . ASP B 1 77 ? 20.344 14.227 12.945 1 96.06 77 ASP B C 1
ATOM 2045 O O . ASP B 1 77 ? 19.516 14.125 12.039 1 96.06 77 ASP B O 1
ATOM 2049 N N . ASN B 1 78 ? 20.609 13.273 13.852 1 95.38 78 ASN B N 1
ATOM 2050 C CA . ASN B 1 78 ? 19.969 11.969 13.742 1 95.38 78 ASN B CA 1
ATOM 2051 C C . ASN B 1 78 ? 18.797 11.828 14.703 1 95.38 78 ASN B C 1
ATOM 2053 O O . ASN B 1 78 ? 18.484 10.734 15.172 1 95.38 78 ASN B O 1
ATOM 2057 N N . SER B 1 79 ? 18.25 13.031 15.055 1 96.38 79 SER B N 1
ATOM 2058 C CA . SER B 1 79 ? 17.047 12.992 15.883 1 96.38 79 SER B CA 1
ATOM 2059 C C . SER B 1 79 ? 15.906 12.281 15.164 1 96.38 79 SER B C 1
ATOM 2061 O O . SER B 1 79 ? 15.898 12.188 13.938 1 96.38 79 SER B O 1
ATOM 2063 N N . ALA B 1 80 ? 14.992 11.781 15.883 1 96.69 80 ALA B N 1
ATOM 2064 C CA . ALA B 1 80 ? 13.875 11.008 15.336 1 96.69 80 ALA B CA 1
ATOM 2065 C C . ALA B 1 80 ? 13.109 11.82 14.297 1 96.69 80 ALA B C 1
ATOM 2067 O O . ALA B 1 80 ? 12.812 11.328 13.211 1 96.69 80 ALA B O 1
ATOM 2068 N N . ASN B 1 81 ? 12.812 13.062 14.625 1 95.81 81 ASN B N 1
ATOM 2069 C CA . ASN B 1 81 ? 12.062 13.914 13.695 1 95.81 81 ASN B CA 1
ATOM 2070 C C . ASN B 1 81 ? 12.852 14.188 12.43 1 95.81 81 ASN B C 1
ATOM 2072 O O . ASN B 1 81 ? 12.289 14.25 11.336 1 95.81 81 ASN B O 1
ATOM 2076 N N . ASN B 1 82 ? 14.141 14.367 12.57 1 96.12 82 ASN B N 1
ATOM 2077 C CA . ASN B 1 82 ? 14.953 14.625 11.383 1 96.12 82 ASN B CA 1
ATOM 2078 C C . ASN B 1 82 ? 15.094 13.375 10.523 1 96.12 82 ASN B C 1
ATOM 2080 O O . ASN B 1 82 ? 15.258 13.469 9.305 1 96.12 82 ASN B O 1
ATOM 2084 N N . ARG B 1 83 ? 15.078 12.195 11.109 1 97.31 83 ARG B N 1
ATOM 2085 C CA . ARG B 1 83 ? 15.055 10.961 10.336 1 97.31 83 ARG B CA 1
ATOM 2086 C C . ARG B 1 83 ? 13.805 10.883 9.469 1 97.31 83 ARG B C 1
ATOM 2088 O O . ARG B 1 83 ? 13.859 10.453 8.32 1 97.31 83 ARG B O 1
ATOM 2095 N N . VAL B 1 84 ? 12.688 11.32 10.047 1 97.56 84 VAL B N 1
ATOM 2096 C CA . VAL B 1 84 ? 11.453 11.344 9.273 1 97.56 84 VAL B CA 1
ATOM 2097 C C . VAL B 1 84 ? 11.586 12.336 8.125 1 97.56 84 VAL B C 1
ATOM 2099 O O . VAL B 1 84 ? 11.211 12.031 6.988 1 97.56 84 VAL B O 1
ATOM 2102 N N . ARG B 1 85 ? 12.133 13.5 8.406 1 96.31 85 ARG B N 1
ATOM 2103 C CA . ARG B 1 85 ? 12.367 14.492 7.363 1 96.31 85 ARG B CA 1
ATOM 2104 C C . ARG B 1 85 ? 13.273 13.938 6.27 1 96.31 85 ARG B C 1
ATOM 2106 O O . ARG B 1 85 ? 13.016 14.141 5.078 1 96.31 85 ARG B O 1
ATOM 2113 N N . ALA B 1 86 ? 14.344 13.281 6.672 1 96.94 86 ALA B N 1
ATOM 2114 C CA . ALA B 1 86 ? 15.258 12.648 5.727 1 96.94 86 ALA B CA 1
ATOM 2115 C C . ALA B 1 86 ? 14.531 11.633 4.844 1 96.94 86 ALA B C 1
ATOM 2117 O O . ALA B 1 86 ? 14.766 11.578 3.637 1 96.94 86 ALA B O 1
ATOM 2118 N N . HIS B 1 87 ? 13.672 10.844 5.449 1 97.56 87 HIS B N 1
ATOM 2119 C CA . HIS B 1 87 ? 12.875 9.867 4.715 1 97.56 87 HIS B CA 1
ATOM 2120 C C . HIS B 1 87 ? 11.992 10.539 3.674 1 97.56 87 HIS B C 1
ATOM 2122 O O . HIS B 1 87 ? 11.938 10.109 2.52 1 97.56 87 HIS B O 1
ATOM 2128 N N . ILE B 1 88 ? 11.297 11.594 4.078 1 97.75 88 ILE B N 1
ATOM 2129 C CA . ILE B 1 88 ? 10.406 12.336 3.193 1 97.75 88 ILE B CA 1
ATOM 2130 C C . ILE B 1 88 ? 11.195 12.875 2.002 1 97.75 88 ILE B C 1
ATOM 2132 O O . ILE B 1 88 ? 10.789 12.695 0.85 1 97.75 88 ILE B O 1
ATOM 2136 N N . HIS B 1 89 ? 12.328 13.438 2.264 1 95.88 89 HIS B N 1
ATOM 2137 C CA . HIS B 1 89 ? 13.148 14.031 1.215 1 95.88 89 HIS B CA 1
ATOM 2138 C C . HIS B 1 89 ? 13.703 12.953 0.282 1 95.88 89 HIS B C 1
ATOM 2140 O O . HIS B 1 89 ? 13.688 13.125 -0.94 1 95.88 89 HIS B O 1
ATOM 2146 N N . ALA B 1 90 ? 14.203 11.93 0.865 1 96.81 90 ALA B N 1
ATOM 2147 C CA . ALA B 1 90 ? 14.75 10.844 0.066 1 96.81 90 ALA B CA 1
ATOM 2148 C C . ALA B 1 90 ? 13.68 10.203 -0.812 1 96.81 90 ALA B C 1
ATOM 2150 O O . ALA B 1 90 ? 13.953 9.805 -1.946 1 96.81 90 ALA B O 1
ATOM 2151 N N . THR B 1 91 ? 12.438 10.055 -0.305 1 97.75 91 THR B N 1
ATOM 2152 C CA . THR B 1 91 ? 11.328 9.5 -1.077 1 97.75 91 THR B CA 1
ATOM 2153 C C . THR B 1 91 ? 10.914 10.469 -2.184 1 97.75 91 THR B C 1
ATOM 2155 O O . THR B 1 91 ? 10.664 10.047 -3.316 1 97.75 91 THR B O 1
ATOM 2158 N N . HIS B 1 92 ? 10.844 11.727 -1.823 1 97.38 92 HIS B N 1
ATOM 2159 C CA . HIS B 1 92 ? 10.5 12.758 -2.797 1 97.38 92 HIS B CA 1
ATOM 2160 C C . HIS B 1 92 ? 11.43 12.703 -4.004 1 97.38 92 HIS B C 1
ATOM 2162 O O . HIS B 1 92 ? 10.969 12.727 -5.148 1 97.38 92 HIS B O 1
ATOM 2168 N N . ASP B 1 93 ? 12.734 12.539 -3.812 1 94.44 93 ASP B N 1
ATOM 2169 C CA . ASP B 1 93 ? 13.766 12.641 -4.84 1 94.44 93 ASP B CA 1
ATOM 2170 C C . ASP B 1 93 ? 14.188 11.258 -5.328 1 94.44 93 ASP B C 1
ATOM 2172 O O . ASP B 1 93 ? 15.305 11.086 -5.828 1 94.44 93 ASP B O 1
ATOM 2176 N N . HIS B 1 94 ? 13.422 10.328 -5.18 1 89.25 94 HIS B N 1
ATOM 2177 C CA . HIS B 1 94 ? 13.773 8.945 -5.449 1 89.25 94 HIS B CA 1
ATOM 2178 C C . HIS B 1 94 ? 14.039 8.719 -6.938 1 89.25 94 HIS B C 1
ATOM 2180 O O . HIS B 1 94 ? 13.633 9.531 -7.77 1 89.25 94 HIS B O 1
ATOM 2186 N N . ASP B 1 95 ? 14.766 7.699 -7.246 1 93 95 ASP B N 1
ATOM 2187 C CA . ASP B 1 95 ? 14.867 7.164 -8.602 1 93 95 ASP B CA 1
ATOM 2188 C C . ASP B 1 95 ? 13.609 6.391 -8.984 1 93 95 ASP B C 1
ATOM 2190 O O . ASP B 1 95 ? 13.312 5.348 -8.398 1 93 95 ASP B O 1
ATOM 2194 N N . LYS B 1 96 ? 12.922 6.848 -10.031 1 94.62 96 LYS B N 1
ATOM 2195 C CA . LYS B 1 96 ? 11.602 6.309 -10.375 1 94.62 96 LYS B CA 1
ATOM 2196 C C . LYS B 1 96 ? 11.695 4.836 -10.758 1 94.62 96 LYS B C 1
ATOM 2198 O O . LYS B 1 96 ? 10.828 4.039 -10.398 1 94.62 96 LYS B O 1
ATOM 2203 N N . LEU B 1 97 ? 12.648 4.508 -11.539 1 93.5 97 LEU B N 1
ATOM 2204 C CA . LEU B 1 97 ? 12.805 3.123 -11.969 1 93.5 97 LEU B CA 1
ATOM 2205 C C . LEU B 1 97 ? 13.07 2.211 -10.773 1 93.5 97 LEU B C 1
ATOM 2207 O O . LEU B 1 97 ? 12.477 1.134 -10.664 1 93.5 97 LEU B O 1
ATOM 2211 N N . SER B 1 98 ? 13.953 2.615 -9.867 1 93.62 98 SER B N 1
ATOM 2212 C CA . SER B 1 98 ? 14.281 1.835 -8.68 1 93.62 98 SER B CA 1
ATOM 2213 C C . SER B 1 98 ? 13.055 1.649 -7.781 1 93.62 98 SER B C 1
ATOM 2215 O O . SER B 1 98 ? 12.797 0.545 -7.297 1 93.62 98 SER B O 1
ATOM 2217 N N . PHE B 1 99 ? 12.289 2.725 -7.609 1 95.06 99 PHE B N 1
ATOM 2218 C CA . PHE B 1 99 ? 11.109 2.645 -6.758 1 95.06 99 PHE B CA 1
ATOM 2219 C C . PHE B 1 99 ? 10.039 1.763 -7.398 1 95.06 99 PHE B C 1
ATOM 2221 O O . PHE B 1 99 ? 9.359 1.007 -6.707 1 95.06 99 PHE B O 1
ATOM 2228 N N . ALA B 1 100 ? 9.914 1.91 -8.703 1 95.06 100 ALA B N 1
ATOM 2229 C CA . ALA B 1 100 ? 8.961 1.058 -9.398 1 95.06 100 ALA B CA 1
ATOM 2230 C C . ALA B 1 100 ? 9.328 -0.416 -9.25 1 95.06 100 ALA B C 1
ATOM 2232 O O . ALA B 1 100 ? 8.461 -1.254 -8.984 1 95.06 100 ALA B O 1
ATOM 2233 N N . LYS B 1 101 ? 10.555 -0.783 -9.359 1 94.75 101 LYS B N 1
ATOM 2234 C CA . LYS 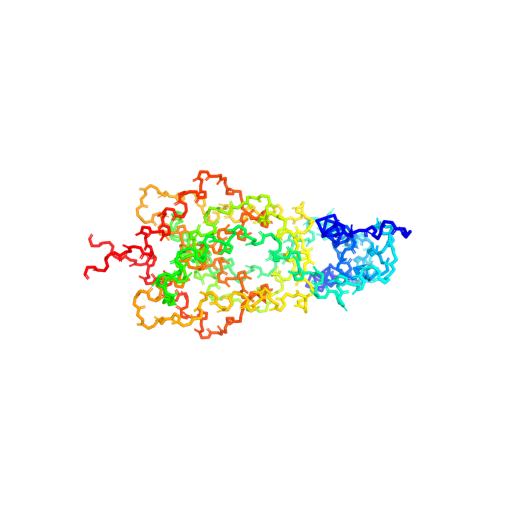B 1 101 ? 11.016 -2.16 -9.203 1 94.75 101 LYS B CA 1
ATOM 2235 C C . LYS B 1 101 ? 10.82 -2.641 -7.766 1 94.75 101 LYS B C 1
ATOM 2237 O O . LYS B 1 101 ? 10.336 -3.754 -7.539 1 94.75 101 LYS B O 1
ATOM 2242 N N . GLY B 1 102 ? 11.219 -1.799 -6.812 1 94.88 102 GLY B N 1
ATOM 2243 C CA . GLY B 1 102 ? 11.023 -2.152 -5.414 1 94.88 102 GLY B CA 1
ATOM 2244 C C . GLY B 1 102 ? 9.57 -2.375 -5.047 1 94.88 102 GLY B C 1
ATOM 2245 O O . GLY B 1 102 ? 9.242 -3.344 -4.359 1 94.88 102 GLY B O 1
ATOM 2246 N N . ALA B 1 103 ? 8.734 -1.468 -5.516 1 94.94 103 ALA B N 1
ATOM 2247 C CA . ALA B 1 103 ? 7.305 -1.587 -5.238 1 94.94 103 ALA B CA 1
ATOM 2248 C C . ALA B 1 103 ? 6.723 -2.842 -5.883 1 94.94 103 ALA B C 1
ATOM 2250 O O . ALA B 1 103 ? 5.871 -3.512 -5.297 1 94.94 103 ALA B O 1
ATOM 2251 N N . SER B 1 104 ? 7.148 -3.154 -7.113 1 94.75 104 SER B N 1
ATOM 2252 C CA . SER B 1 104 ? 6.695 -4.363 -7.789 1 94.75 104 SER B CA 1
ATOM 2253 C C . SER B 1 104 ? 7.102 -5.613 -7.016 1 94.75 104 SER B C 1
ATOM 2255 O O . SER B 1 104 ? 6.297 -6.535 -6.852 1 94.75 104 SER B O 1
ATOM 2257 N N . LEU B 1 105 ? 8.32 -5.66 -6.594 1 95 105 LEU B N 1
ATOM 2258 C CA . LEU B 1 105 ? 8.797 -6.793 -5.805 1 95 105 LEU B CA 1
ATOM 2259 C C . LEU B 1 105 ? 8.016 -6.906 -4.496 1 95 105 LEU B C 1
ATOM 2261 O O . LEU B 1 105 ? 7.613 -8 -4.105 1 95 105 LEU B O 1
ATOM 2265 N N . MET B 1 106 ? 7.805 -5.754 -3.83 1 95.38 106 MET B N 1
ATOM 2266 C CA . MET B 1 106 ? 7.023 -5.738 -2.598 1 95.38 106 MET B CA 1
ATOM 2267 C C . MET B 1 106 ? 5.617 -6.277 -2.836 1 95.38 106 MET B C 1
ATOM 2269 O O . MET B 1 106 ? 5.141 -7.129 -2.086 1 95.38 106 MET B O 1
ATOM 2273 N N . ALA B 1 107 ? 5.004 -5.816 -3.893 1 94.06 107 ALA B N 1
ATOM 2274 C CA . ALA B 1 107 ? 3.668 -6.285 -4.254 1 94.06 107 ALA B CA 1
ATOM 2275 C C . ALA B 1 107 ? 3.648 -7.801 -4.434 1 94.06 107 ALA B C 1
ATOM 2277 O O . ALA B 1 107 ? 2.73 -8.477 -3.959 1 94.06 107 ALA B O 1
ATOM 2278 N N . ALA B 1 108 ? 4.645 -8.367 -5.023 1 92.19 108 ALA B N 1
ATOM 2279 C CA . ALA B 1 108 ? 4.73 -9.797 -5.293 1 92.19 108 ALA B CA 1
ATOM 2280 C C . ALA B 1 108 ? 4.891 -10.594 -3.998 1 92.19 108 ALA B C 1
ATOM 2282 O O . ALA B 1 108 ? 4.547 -11.773 -3.941 1 92.19 108 ALA B O 1
ATOM 2283 N N . LEU B 1 109 ? 5.402 -9.922 -2.984 1 93.81 109 LEU B N 1
ATOM 2284 C CA . LEU B 1 109 ? 5.785 -10.633 -1.771 1 93.81 109 LEU B CA 1
ATOM 2285 C C . LEU B 1 109 ? 4.762 -10.406 -0.664 1 93.81 109 LEU B C 1
ATOM 2287 O O . LEU B 1 109 ? 4.848 -11.023 0.404 1 93.81 109 LEU B O 1
ATOM 2291 N N . LEU B 1 110 ? 3.746 -9.625 -0.93 1 93.88 110 LEU B N 1
ATOM 2292 C CA . LEU B 1 110 ? 2.752 -9.305 0.088 1 93.88 110 LEU B CA 1
ATOM 2293 C C . LEU B 1 110 ? 2.031 -10.562 0.562 1 93.88 110 LEU B C 1
ATOM 2295 O O . LEU B 1 110 ? 1.531 -10.609 1.688 1 93.88 110 LEU B O 1
ATOM 2299 N N . GLN B 1 111 ? 2.021 -11.609 -0.266 1 86.38 111 GLN B N 1
ATOM 2300 C CA . GLN B 1 111 ? 1.35 -12.844 0.117 1 86.38 111 GLN B CA 1
ATOM 2301 C C . GLN B 1 111 ? 2.326 -13.828 0.751 1 86.38 111 GLN B C 1
ATOM 2303 O O . GLN B 1 111 ? 1.946 -14.945 1.111 1 86.38 111 GLN B O 1
ATOM 2308 N N . THR B 1 112 ? 3.559 -13.461 0.852 1 88.94 112 THR B N 1
ATOM 2309 C CA . THR B 1 112 ? 4.59 -14.25 1.517 1 88.94 112 THR B CA 1
ATOM 2310 C C . THR B 1 112 ? 5.379 -13.391 2.496 1 88.94 112 THR B C 1
ATOM 2312 O O . THR B 1 112 ? 6.574 -13.156 2.301 1 88.94 112 THR B O 1
ATOM 2315 N N . PRO B 1 113 ? 4.668 -13.094 3.568 1 88.5 113 PRO B N 1
ATOM 2316 C CA . PRO B 1 113 ? 5.199 -12.055 4.457 1 88.5 113 PRO B CA 1
ATOM 2317 C C . PRO B 1 113 ? 6.516 -12.461 5.117 1 88.5 113 PRO B C 1
ATOM 2319 O O . PRO B 1 113 ? 7.254 -11.602 5.605 1 88.5 113 PRO B O 1
ATOM 2322 N N . GLU B 1 114 ? 6.871 -13.703 5.113 1 91.19 114 GLU B N 1
ATOM 2323 C CA . GLU B 1 114 ? 8.133 -14.141 5.695 1 91.19 114 GLU B CA 1
ATOM 2324 C C . GLU B 1 114 ? 9.32 -13.516 4.969 1 91.19 114 GLU B C 1
ATOM 2326 O O . GLU B 1 114 ? 10.414 -13.406 5.531 1 91.19 114 GLU B O 1
ATOM 2331 N N . TYR B 1 115 ? 9.078 -13.07 3.748 1 92.19 115 TYR B N 1
ATOM 2332 C CA . TYR B 1 115 ? 10.164 -12.492 2.965 1 92.19 115 TYR B CA 1
ATOM 2333 C C . TYR B 1 115 ? 10.172 -10.969 3.09 1 92.19 115 TYR B C 1
ATOM 2335 O O . TYR B 1 115 ? 11.008 -10.297 2.477 1 92.19 115 TYR B O 1
ATOM 2343 N N . LEU B 1 116 ? 9.266 -10.391 3.926 1 93.88 116 LEU B N 1
ATOM 2344 C CA . LEU B 1 116 ? 9.18 -8.938 4.059 1 93.88 116 LEU B CA 1
ATOM 2345 C C . LEU B 1 116 ? 9.586 -8.492 5.461 1 93.88 116 LEU B C 1
ATOM 2347 O O . LEU B 1 116 ? 9.32 -7.359 5.859 1 93.88 116 LEU B O 1
ATOM 2351 N N . GLN B 1 117 ? 10.258 -9.375 6.18 1 94.25 117 GLN B N 1
ATOM 2352 C CA . GLN B 1 117 ? 10.641 -9.055 7.551 1 94.25 117 GLN B CA 1
ATOM 2353 C C . GLN B 1 117 ? 11.633 -7.898 7.594 1 94.25 117 GLN B C 1
ATOM 2355 O O . GLN B 1 117 ? 11.531 -7.02 8.453 1 94.25 117 GLN B O 1
ATOM 2360 N N . SER B 1 118 ? 12.57 -7.902 6.68 1 94.06 118 SER B N 1
ATOM 2361 C CA . SER B 1 118 ? 13.539 -6.816 6.629 1 94.06 118 SER B CA 1
ATOM 2362 C C . SER B 1 118 ? 12.867 -5.496 6.246 1 94.06 118 SER B C 1
ATOM 2364 O O . SER B 1 118 ? 13.25 -4.438 6.746 1 94.06 118 SER B O 1
ATOM 2366 N N . THR B 1 119 ? 11.891 -5.566 5.371 1 94.38 119 THR B N 1
ATOM 2367 C CA . THR B 1 119 ? 11.133 -4.383 4.98 1 94.38 119 THR B CA 1
ATOM 2368 C C . THR B 1 119 ? 10.336 -3.834 6.16 1 94.38 119 THR B C 1
ATOM 2370 O O . THR B 1 119 ? 10.312 -2.621 6.387 1 94.38 119 THR B O 1
ATOM 2373 N N . LYS B 1 120 ? 9.781 -4.691 6.938 1 95.81 120 LYS B N 1
ATOM 2374 C CA . LYS B 1 120 ? 9.055 -4.293 8.141 1 95.81 120 LYS B CA 1
ATOM 2375 C C . LYS B 1 120 ? 9.984 -3.615 9.141 1 95.81 120 LYS B C 1
ATOM 2377 O O . LYS B 1 120 ? 9.641 -2.58 9.711 1 95.81 120 LYS B O 1
ATOM 2382 N N . ALA B 1 121 ? 11.141 -4.199 9.312 1 95.38 121 ALA B N 1
ATOM 2383 C CA . ALA B 1 121 ? 12.133 -3.621 10.211 1 95.38 121 ALA B CA 1
ATOM 2384 C C . ALA B 1 121 ? 12.578 -2.242 9.727 1 95.38 121 ALA B C 1
ATOM 2386 O O . ALA B 1 121 ? 12.797 -1.335 10.539 1 95.38 121 ALA B O 1
ATOM 2387 N N . TRP B 1 122 ? 12.711 -2.148 8.477 1 94.69 122 TRP B N 1
ATOM 2388 C CA . TRP B 1 122 ? 13.094 -0.879 7.859 1 94.69 122 TRP B CA 1
ATOM 2389 C C . TRP B 1 122 ? 12.07 0.208 8.188 1 94.69 122 TRP B C 1
ATOM 2391 O O . TRP B 1 122 ? 12.438 1.288 8.656 1 94.69 122 TRP B O 1
ATOM 2401 N N . TYR B 1 123 ? 10.781 -0.037 7.988 1 95.44 123 TYR B N 1
ATOM 2402 C CA . TYR B 1 123 ? 9.727 0.92 8.305 1 95.44 123 TYR B CA 1
ATOM 2403 C C . TYR B 1 123 ? 9.758 1.304 9.773 1 95.44 123 TYR B C 1
ATOM 2405 O O . TYR B 1 123 ? 9.617 2.479 10.125 1 95.44 123 TYR B O 1
ATOM 2413 N N . GLN B 1 124 ? 9.906 0.336 10.602 1 93.69 124 GLN B N 1
ATOM 2414 C CA . GLN B 1 124 ? 9.938 0.571 12.039 1 93.69 124 GLN B CA 1
ATOM 2415 C C . GLN B 1 124 ? 11.094 1.489 12.422 1 93.69 124 GLN B C 1
ATOM 2417 O O . GLN B 1 124 ? 10.945 2.361 13.281 1 93.69 124 GLN B O 1
ATOM 2422 N N . GLN B 1 125 ? 12.172 1.348 11.805 1 93.81 125 GLN B N 1
ATOM 2423 C CA . GLN B 1 125 ? 13.359 2.141 12.109 1 93.81 125 GLN B CA 1
ATOM 2424 C C . GLN B 1 125 ? 13.164 3.596 11.688 1 93.81 125 GLN B C 1
ATOM 2426 O O . GLN B 1 125 ? 13.672 4.508 12.352 1 93.81 125 GLN B O 1
ATOM 2431 N N . ARG B 1 126 ? 12.469 3.779 10.648 1 95 126 ARG B N 1
ATOM 2432 C CA . ARG B 1 126 ? 12.305 5.133 10.133 1 95 126 ARG B CA 1
ATOM 2433 C C . ARG B 1 126 ? 11.484 5.992 11.086 1 95 126 ARG B C 1
ATOM 2435 O O . ARG B 1 126 ? 11.656 7.211 11.141 1 95 126 ARG B O 1
ATOM 2442 N N . LEU B 1 127 ? 10.594 5.41 11.875 1 95.38 127 LEU B N 1
ATOM 2443 C CA . LEU B 1 127 ? 9.719 6.152 12.773 1 95.38 127 LEU B CA 1
ATOM 2444 C C . LEU B 1 127 ? 10.172 5.996 14.219 1 95.38 127 LEU B C 1
ATOM 2446 O O . LEU B 1 127 ? 9.578 6.586 15.125 1 95.38 127 LEU B O 1
ATOM 2450 N N . ALA B 1 128 ? 11.203 5.211 14.445 1 95.5 128 ALA B N 1
ATOM 2451 C CA . ALA B 1 128 ? 11.648 4.895 15.805 1 95.5 128 ALA B CA 1
ATOM 2452 C C . ALA B 1 128 ? 12 6.16 16.578 1 95.5 128 ALA B C 1
ATOM 2454 O O . ALA B 1 128 ? 12.719 7.023 16.078 1 95.5 128 ALA B O 1
ATOM 2455 N N . GLY B 1 129 ? 11.469 6.266 17.734 1 96.38 129 GLY B N 1
ATOM 2456 C CA . GLY B 1 129 ? 11.852 7.336 18.641 1 96.38 129 GLY B CA 1
ATOM 2457 C C . GLY B 1 129 ? 11.023 8.594 18.469 1 96.38 129 GLY B C 1
ATOM 2458 O O . GLY B 1 129 ? 11.188 9.555 19.219 1 96.38 129 GLY B O 1
ATOM 2459 N N . VAL B 1 130 ? 10.156 8.688 17.5 1 97.19 130 VAL B N 1
ATOM 2460 C CA . VAL B 1 130 ? 9.289 9.852 17.328 1 97.19 130 VAL B CA 1
ATOM 2461 C C . VAL B 1 130 ? 8.359 9.977 18.547 1 97.19 130 VAL B C 1
ATOM 2463 O O . VAL B 1 130 ? 7.684 9.016 18.922 1 97.19 130 VAL B O 1
ATOM 2466 N N . ASP B 1 131 ? 8.359 11.125 19.188 1 97.06 131 ASP B N 1
ATOM 2467 C CA . ASP B 1 131 ? 7.551 11.391 20.375 1 97.06 131 ASP B CA 1
ATOM 2468 C C . ASP B 1 131 ? 6.191 11.977 20 1 97.06 131 ASP B C 1
ATOM 2470 O O . ASP B 1 131 ? 6.059 13.195 19.844 1 97.06 131 ASP B O 1
ATOM 2474 N N . THR B 1 132 ? 5.16 11.188 19.969 1 95.75 132 THR B N 1
ATOM 2475 C CA . THR B 1 132 ? 3.854 11.609 19.469 1 95.75 132 THR B CA 1
ATOM 2476 C C . THR B 1 132 ? 3.057 12.305 20.562 1 95.75 132 THR B C 1
ATOM 2478 O O . THR B 1 132 ? 1.86 12.555 20.406 1 95.75 132 THR B O 1
ATOM 2481 N N . THR B 1 133 ? 3.635 12.492 21.672 1 95.75 133 THR B N 1
ATOM 2482 C CA . THR B 1 133 ? 2.998 13.32 22.688 1 95.75 133 THR B CA 1
ATOM 2483 C C . THR B 1 133 ? 3.242 14.805 22.406 1 95.75 133 THR B C 1
ATOM 2485 O O . THR B 1 133 ? 2.592 15.672 23 1 95.75 133 THR B O 1
ATOM 2488 N N . THR B 1 134 ? 4.18 15.156 21.5 1 95.38 134 THR B N 1
ATOM 2489 C CA . THR B 1 134 ? 4.445 16.516 21.062 1 95.38 134 THR B CA 1
ATOM 2490 C C . THR B 1 134 ? 3.783 16.812 19.719 1 95.38 134 THR B C 1
ATOM 2492 O O . THR B 1 134 ? 3.566 15.891 18.922 1 95.38 134 THR B O 1
ATOM 2495 N N . VAL B 1 135 ? 3.496 18.062 19.484 1 94.44 135 VAL B N 1
ATOM 2496 C CA . VAL B 1 135 ? 2.918 18.453 18.203 1 94.44 135 VAL B CA 1
ATOM 2497 C C . VAL B 1 135 ? 3.877 18.109 17.062 1 94.44 135 VAL B C 1
ATOM 2499 O O . VAL B 1 135 ? 3.459 17.594 16.031 1 94.44 135 VAL B O 1
ATOM 2502 N N . GLU B 1 136 ? 5.16 18.375 17.266 1 95 136 GLU B N 1
ATOM 2503 C CA . GLU B 1 136 ? 6.172 18.078 16.266 1 95 136 GLU B CA 1
ATOM 2504 C C . GLU B 1 136 ? 6.203 16.578 15.938 1 95 136 GLU B C 1
ATOM 2506 O O . GLU B 1 136 ? 6.297 16.203 14.766 1 95 136 GLU B O 1
ATOM 2511 N N . GLY B 1 137 ? 6.141 15.789 16.953 1 96.62 137 GLY B N 1
ATOM 2512 C CA . GLY B 1 137 ? 6.145 14.352 16.75 1 96.62 137 GLY B CA 1
ATOM 2513 C C . GLY B 1 137 ? 4.891 13.844 16.062 1 96.62 137 GLY B C 1
ATOM 2514 O O . GLY B 1 137 ? 4.965 12.953 15.203 1 96.62 137 GLY B O 1
ATOM 2515 N N . LYS B 1 138 ? 3.709 14.367 16.438 1 96.94 138 LYS B N 1
ATOM 2516 C CA . LYS B 1 138 ? 2.461 14.016 15.766 1 96.94 138 LYS B CA 1
ATOM 2517 C C . LYS B 1 138 ? 2.529 14.328 14.273 1 96.94 138 LYS B C 1
ATOM 2519 O O . LYS B 1 138 ? 2.186 13.492 13.438 1 96.94 138 LYS B O 1
ATOM 2524 N N . ARG B 1 139 ? 3.002 15.484 14.016 1 97 139 ARG B N 1
ATOM 2525 C CA . ARG B 1 139 ? 3.074 15.945 12.633 1 97 139 ARG B CA 1
ATOM 2526 C C . ARG B 1 139 ? 4.113 15.156 11.844 1 97 139 ARG B C 1
ATOM 2528 O O . ARG B 1 139 ? 3.928 14.883 10.656 1 97 139 ARG B O 1
ATOM 2535 N N . ALA B 1 140 ? 5.215 14.797 12.492 1 97.69 140 ALA B N 1
ATOM 2536 C CA . ALA B 1 140 ? 6.227 13.969 11.836 1 97.69 140 ALA B CA 1
ATOM 2537 C C . ALA B 1 140 ? 5.656 12.609 11.438 1 97.69 140 ALA B C 1
ATOM 2539 O O . ALA B 1 140 ? 5.871 12.148 10.312 1 97.69 140 ALA B O 1
ATOM 2540 N N . ARG B 1 141 ? 4.949 11.977 12.32 1 98.19 141 ARG B N 1
ATOM 2541 C CA . ARG B 1 141 ? 4.332 10.695 12 1 98.19 141 ARG B CA 1
ATOM 2542 C C . ARG B 1 141 ? 3.332 10.836 10.859 1 98.19 141 ARG B C 1
ATOM 2544 O O . ARG B 1 141 ? 3.277 9.992 9.961 1 98.19 141 ARG B O 1
ATOM 2551 N N . LEU B 1 142 ? 2.518 11.898 10.898 1 98.44 142 LEU B N 1
ATOM 2552 C CA . LEU B 1 142 ? 1.542 12.117 9.836 1 98.44 142 LEU B CA 1
ATOM 2553 C C . LEU B 1 142 ? 2.236 12.367 8.508 1 98.44 142 LEU B C 1
ATOM 2555 O O . LEU B 1 142 ? 1.768 11.906 7.461 1 98.44 142 LEU B O 1
ATOM 2559 N N . ALA B 1 143 ? 3.346 13.109 8.523 1 98.5 143 ALA B N 1
ATOM 2560 C CA . ALA B 1 143 ? 4.129 13.344 7.309 1 98.5 143 ALA B CA 1
ATOM 2561 C C . ALA B 1 143 ? 4.664 12.031 6.738 1 98.5 143 ALA B C 1
ATOM 2563 O O . ALA B 1 143 ? 4.633 11.812 5.527 1 98.5 143 ALA B O 1
ATOM 2564 N N . PHE B 1 144 ? 5.137 11.203 7.668 1 98.62 144 PHE B N 1
ATOM 2565 C CA . PHE B 1 144 ? 5.602 9.883 7.27 1 98.62 144 PHE B CA 1
ATOM 2566 C C . PHE B 1 144 ? 4.477 9.086 6.617 1 98.62 144 PHE B C 1
ATOM 2568 O O . PHE B 1 144 ? 4.656 8.523 5.535 1 98.62 144 PHE B O 1
ATOM 2575 N N . LEU B 1 145 ? 3.336 9.039 7.219 1 98.75 145 LEU B N 1
ATOM 2576 C CA . LEU B 1 145 ? 2.201 8.273 6.723 1 98.75 145 LEU B CA 1
ATOM 2577 C C . LEU B 1 145 ? 1.703 8.828 5.395 1 98.75 145 LEU B C 1
ATOM 2579 O O . LEU B 1 145 ? 1.354 8.07 4.488 1 98.75 145 LEU B O 1
ATOM 2583 N N . ALA B 1 146 ? 1.625 10.148 5.262 1 98.81 146 ALA B N 1
ATOM 2584 C CA . ALA B 1 146 ? 1.217 10.766 4 1 98.81 146 ALA B CA 1
ATOM 2585 C C . ALA B 1 146 ? 2.201 10.438 2.883 1 98.81 146 ALA B C 1
ATOM 2587 O O . ALA B 1 146 ? 1.796 10.172 1.749 1 98.81 146 ALA B O 1
ATOM 2588 N N . THR B 1 147 ? 3.527 10.453 3.225 1 98.75 147 THR B N 1
ATOM 2589 C CA . THR B 1 147 ? 4.57 10.078 2.275 1 98.75 147 THR B CA 1
ATOM 2590 C C . THR B 1 147 ? 4.371 8.648 1.793 1 98.75 147 THR B C 1
ATOM 2592 O O . THR B 1 147 ? 4.383 8.383 0.588 1 98.75 147 THR B O 1
ATOM 2595 N N . GLU B 1 148 ? 4.086 7.785 2.721 1 98.56 148 GLU B N 1
ATOM 2596 C CA . GLU B 1 148 ? 3.889 6.383 2.373 1 98.56 148 GLU B CA 1
ATOM 2597 C C . GLU B 1 148 ? 2.584 6.18 1.606 1 98.56 148 GLU B C 1
ATOM 2599 O O . GLU B 1 148 ? 2.508 5.332 0.714 1 98.56 148 GLU B O 1
ATOM 2604 N N . GLY B 1 149 ? 1.559 6.949 2.021 1 98.62 149 GLY B N 1
ATOM 2605 C CA . GLY B 1 149 ? 0.336 6.906 1.235 1 98.62 149 GLY B CA 1
ATOM 2606 C C . GLY B 1 149 ? 0.551 7.281 -0.219 1 98.62 149 GLY B C 1
ATOM 2607 O O . GLY B 1 149 ? 0.09 6.578 -1.121 1 98.62 149 GLY B O 1
ATOM 2608 N N . ALA B 1 150 ? 1.27 8.359 -0.455 1 98.62 150 ALA B N 1
ATOM 2609 C CA . ALA B 1 150 ? 1.564 8.805 -1.814 1 98.62 150 ALA B CA 1
ATOM 2610 C C . ALA B 1 150 ? 2.396 7.766 -2.562 1 98.62 150 ALA B C 1
ATOM 2612 O O . ALA B 1 150 ? 2.094 7.426 -3.709 1 98.62 150 ALA B O 1
ATOM 2613 N N . PHE B 1 151 ? 3.434 7.281 -1.895 1 98.25 151 PHE B N 1
ATOM 2614 C CA . PHE B 1 151 ? 4.344 6.309 -2.484 1 98.25 151 PHE B CA 1
ATOM 2615 C C . PHE B 1 151 ? 3.6 5.039 -2.879 1 98.25 151 PHE B C 1
ATOM 2617 O O . PHE B 1 151 ? 3.672 4.602 -4.031 1 98.25 151 PHE B O 1
ATOM 2624 N N . LEU B 1 152 ? 2.854 4.457 -2.004 1 98.12 152 LEU B N 1
ATOM 2625 C CA . LEU B 1 152 ? 2.193 3.178 -2.242 1 98.12 152 LEU B CA 1
ATOM 2626 C C . LEU B 1 152 ? 1.071 3.326 -3.264 1 98.12 152 LEU B C 1
ATOM 2628 O O . LEU B 1 152 ? 0.925 2.49 -4.16 1 98.12 152 LEU B O 1
ATOM 2632 N N . LEU B 1 153 ? 0.281 4.41 -3.188 1 98.06 153 LEU B N 1
ATOM 2633 C CA . LEU B 1 153 ? -0.809 4.602 -4.141 1 98.06 153 LEU B CA 1
ATOM 2634 C C . LEU B 1 153 ? -0.268 4.82 -5.547 1 98.06 153 LEU B C 1
ATOM 2636 O O . LEU B 1 153 ? -0.814 4.285 -6.516 1 98.06 153 LEU B O 1
ATOM 2640 N N . ARG B 1 154 ? 0.814 5.562 -5.684 1 97.75 154 ARG B N 1
ATOM 2641 C CA . ARG B 1 154 ? 1.404 5.82 -6.992 1 97.75 154 ARG B CA 1
ATOM 2642 C C . ARG B 1 154 ? 2.02 4.555 -7.578 1 97.75 154 ARG B C 1
ATOM 2644 O O . ARG B 1 154 ? 1.707 4.172 -8.703 1 97.75 154 ARG B O 1
ATOM 2651 N N . TYR B 1 155 ? 2.754 3.857 -6.805 1 97 155 TYR B N 1
ATOM 2652 C CA . TYR B 1 155 ? 3.609 2.824 -7.375 1 97 155 TYR B CA 1
ATOM 2653 C C . TYR B 1 155 ? 2.896 1.477 -7.395 1 97 155 TYR B C 1
ATOM 2655 O O . TYR B 1 155 ? 3.279 0.577 -8.148 1 97 155 TYR B O 1
ATOM 2663 N N . PHE B 1 156 ? 1.884 1.273 -6.566 1 96.81 156 PHE B N 1
ATOM 2664 C CA . PHE B 1 156 ? 1.037 0.094 -6.707 1 96.81 156 PHE B CA 1
ATOM 2665 C C . PHE B 1 156 ? -0.017 0.307 -7.785 1 96.81 156 PHE B C 1
ATOM 2667 O O . PHE B 1 156 ? -0.802 -0.596 -8.078 1 96.81 156 PHE B O 1
ATOM 2674 N N . GLY B 1 157 ? -0.015 1.539 -8.375 1 96.19 157 GLY B N 1
ATOM 2675 C CA . GLY B 1 157 ? -0.917 1.826 -9.484 1 96.19 157 GLY B CA 1
ATOM 2676 C C . GLY B 1 157 ? -2.361 1.989 -9.047 1 96.19 157 GLY B C 1
ATOM 2677 O O . GLY B 1 157 ? -3.283 1.728 -9.82 1 96.19 157 GLY B O 1
ATOM 2678 N N . LEU B 1 158 ? -2.559 2.346 -7.84 1 97 158 LEU B N 1
ATOM 2679 C CA . LEU B 1 158 ? -3.906 2.504 -7.301 1 97 158 LEU B CA 1
ATOM 2680 C C . LEU B 1 158 ? -4.434 3.912 -7.555 1 97 158 LEU B C 1
ATOM 2682 O O . LEU B 1 158 ? -5.641 4.145 -7.508 1 97 158 LEU B O 1
ATOM 2686 N N . MET B 1 159 ? -3.521 4.828 -7.734 1 97.25 159 MET B N 1
ATOM 2687 C CA . MET B 1 159 ? -3.842 6.188 -8.156 1 97.25 159 MET B CA 1
ATOM 2688 C C . MET B 1 159 ? -2.848 6.684 -9.203 1 97.25 159 MET B C 1
ATOM 2690 O O . MET B 1 159 ? -1.663 6.348 -9.148 1 97.25 159 MET B O 1
ATOM 2694 N N . ASP B 1 160 ? -3.369 7.461 -10.141 1 95.25 160 ASP B N 1
ATOM 2695 C CA . ASP B 1 160 ? -2.508 8.117 -11.125 1 95.25 160 ASP B CA 1
ATOM 2696 C C . ASP B 1 160 ? -1.944 9.422 -10.578 1 95.25 160 ASP B C 1
ATOM 2698 O O . ASP B 1 160 ? -2.545 10.484 -10.75 1 95.25 160 ASP B O 1
ATOM 2702 N N . ILE B 1 161 ? -0.886 9.359 -9.906 1 97.25 161 ILE B N 1
ATOM 2703 C CA . ILE B 1 161 ? -0.172 10.531 -9.406 1 97.25 161 ILE B CA 1
ATOM 2704 C C . ILE B 1 161 ? 0.982 10.867 -10.344 1 97.25 161 ILE B C 1
ATOM 2706 O O . ILE B 1 161 ? 2.008 10.18 -10.352 1 97.25 161 ILE B O 1
ATOM 2710 N N . ASP B 1 162 ? 0.816 11.844 -11.133 1 96.88 162 ASP B N 1
ATOM 2711 C CA . ASP B 1 162 ? 1.871 12.195 -12.078 1 96.88 162 ASP B CA 1
ATOM 2712 C C . ASP B 1 162 ? 2.98 12.984 -11.391 1 96.88 162 ASP B C 1
ATOM 2714 O O . ASP B 1 162 ? 2.922 13.227 -10.188 1 96.88 162 ASP B O 1
ATOM 2718 N N . ASP B 1 163 ? 4.02 13.383 -12.117 1 97.31 163 ASP B N 1
ATOM 2719 C CA . ASP B 1 163 ? 5.203 14.016 -11.531 1 97.31 163 ASP B CA 1
ATOM 27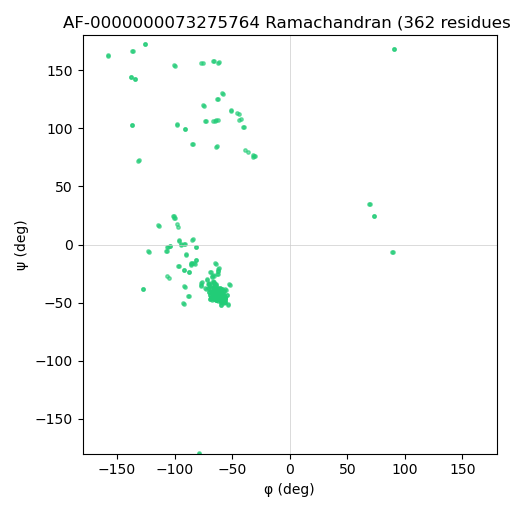20 C C . ASP B 1 163 ? 4.859 15.359 -10.906 1 97.31 163 ASP B C 1
ATOM 2722 O O . ASP B 1 163 ? 5.398 15.719 -9.859 1 97.31 163 ASP B O 1
ATOM 2726 N N . ASN B 1 164 ? 4.012 16.141 -11.547 1 97.44 164 ASN B N 1
ATOM 2727 C CA . ASN B 1 164 ? 3.621 17.438 -11 1 97.44 164 ASN B CA 1
ATOM 2728 C C . ASN B 1 164 ? 2.859 17.281 -9.688 1 97.44 164 ASN B C 1
ATOM 2730 O O . ASN B 1 164 ? 3.131 18 -8.719 1 97.44 164 ASN B O 1
ATOM 2734 N N . GLU B 1 165 ? 1.898 16.391 -9.648 1 97.19 165 GLU B N 1
ATOM 2735 C CA . GLU B 1 165 ? 1.141 16.141 -8.43 1 97.19 165 GLU B CA 1
ATOM 2736 C C . GLU B 1 165 ? 2.047 15.625 -7.316 1 97.19 165 GLU B C 1
ATOM 2738 O O . GLU B 1 165 ? 1.86 15.969 -6.148 1 97.19 165 GLU B O 1
ATOM 2743 N N . TRP B 1 166 ? 3.006 14.781 -7.676 1 98.31 166 TRP B N 1
ATOM 2744 C CA . TRP B 1 166 ? 4 14.305 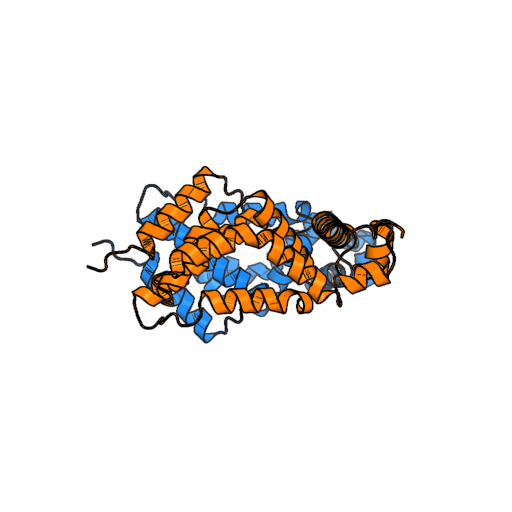-6.723 1 98.31 166 TRP B CA 1
ATOM 2745 C C . TRP B 1 166 ? 4.738 15.469 -6.07 1 98.31 166 TRP B C 1
ATOM 2747 O O . TRP B 1 166 ? 4.824 15.539 -4.84 1 98.31 166 TRP B O 1
ATOM 2757 N N . GLU B 1 167 ? 5.199 16.422 -6.891 1 98.12 167 GLU B N 1
ATOM 2758 C CA . GLU B 1 167 ? 5.898 17.594 -6.383 1 98.12 167 GLU B CA 1
ATOM 2759 C C . GLU B 1 167 ? 5 18.422 -5.461 1 98.12 167 GLU B C 1
ATOM 2761 O O . GLU B 1 167 ? 5.441 18.875 -4.406 1 98.12 167 GLU B O 1
ATOM 2766 N N . GLU B 1 168 ? 3.773 18.547 -5.855 1 98 168 GLU B N 1
ATOM 2767 C CA . GLU B 1 168 ? 2.826 19.312 -5.059 1 98 168 GLU B CA 1
ATOM 2768 C C . GLU B 1 168 ? 2.572 18.641 -3.707 1 98 168 GLU B C 1
ATOM 2770 O O . GLU B 1 168 ? 2.537 19.328 -2.674 1 98 168 GLU B O 1
ATOM 2775 N N . ILE B 1 169 ? 2.396 17.359 -3.709 1 98.5 169 ILE B N 1
ATOM 2776 C CA . ILE B 1 169 ? 2.131 16.594 -2.49 1 98.5 169 ILE B CA 1
ATOM 2777 C C . ILE B 1 169 ? 3.291 16.766 -1.511 1 98.5 169 ILE B C 1
ATOM 2779 O O . ILE B 1 169 ? 3.076 17.078 -0.335 1 98.5 169 ILE B O 1
ATOM 2783 N N . PHE B 1 170 ? 4.465 16.656 -1.99 1 98.44 170 PHE B N 1
ATOM 2784 C CA . PHE B 1 170 ? 5.613 16.703 -1.091 1 98.44 170 PHE B CA 1
ATOM 2785 C C . PHE B 1 170 ? 5.906 18.125 -0.659 1 98.44 170 PHE B C 1
ATOM 2787 O O . PHE B 1 170 ? 6.359 18.359 0.461 1 98.44 170 PHE B O 1
ATOM 2794 N N . SER B 1 171 ? 5.633 19.078 -1.57 1 97.75 171 SER B N 1
ATOM 2795 C CA . SER B 1 171 ? 5.684 20.469 -1.145 1 97.75 171 SER B CA 1
ATOM 2796 C C . SER B 1 171 ? 4.695 20.75 -0.015 1 97.75 171 SER B C 1
ATOM 2798 O O . SER B 1 171 ? 5.027 21.422 0.959 1 97.75 171 SER B O 1
ATOM 2800 N N . ASP B 1 172 ? 3.518 20.219 -0.136 1 97.5 172 ASP B N 1
ATOM 2801 C CA . ASP B 1 172 ? 2.486 20.391 0.881 1 97.5 172 ASP B CA 1
ATOM 2802 C C . ASP B 1 172 ? 2.859 19.672 2.174 1 97.5 172 ASP B C 1
ATOM 2804 O O . ASP B 1 172 ? 2.596 20.172 3.27 1 97.5 172 ASP B O 1
ATOM 2808 N N . ILE B 1 173 ? 3.434 18.438 2.104 1 98.31 173 ILE B N 1
ATOM 2809 C CA . ILE B 1 173 ? 3.906 17.75 3.293 1 98.31 173 ILE B CA 1
ATOM 2810 C C . ILE B 1 173 ? 4.91 18.609 4.043 1 98.31 173 ILE B C 1
ATOM 2812 O O . ILE B 1 173 ? 4.824 18.766 5.262 1 98.31 173 ILE B O 1
ATOM 2816 N N . ASP B 1 174 ? 5.82 19.188 3.277 1 95.88 174 ASP B N 1
ATOM 2817 C CA . ASP B 1 174 ? 6.844 20.031 3.887 1 95.88 174 ASP B CA 1
ATOM 2818 C C . ASP B 1 174 ? 6.223 21.25 4.551 1 95.88 174 ASP B C 1
ATOM 2820 O O . ASP B 1 174 ? 6.48 21.531 5.727 1 95.88 174 ASP B O 1
ATOM 2824 N N . SER B 1 175 ? 5.324 21.969 3.883 1 94.38 175 SER B N 1
ATOM 2825 C CA . SER B 1 175 ? 4.793 23.25 4.359 1 94.38 175 SER B CA 1
ATOM 2826 C C . SER B 1 175 ? 3.75 23.031 5.453 1 94.38 175 SER B C 1
ATOM 2828 O O . SER B 1 175 ? 3.68 23.812 6.406 1 94.38 175 SER B O 1
ATOM 2830 N N . GLU B 1 176 ? 2.932 21.938 5.352 1 93.31 176 GLU B N 1
ATOM 2831 C CA . GLU B 1 176 ? 1.777 21.797 6.23 1 93.31 176 GLU B CA 1
ATOM 2832 C C . GLU B 1 176 ? 2.102 20.922 7.434 1 93.31 176 GLU B C 1
ATOM 2834 O O . GLU B 1 176 ? 1.396 20.953 8.445 1 93.31 176 GLU B O 1
ATOM 2839 N N . LEU B 1 177 ? 3.209 20.109 7.32 1 94.25 177 LEU B N 1
ATOM 2840 C CA . LEU B 1 177 ? 3.426 19.141 8.391 1 94.25 177 LEU B CA 1
ATOM 2841 C C . LEU B 1 177 ? 4.84 19.266 8.953 1 94.25 177 LEU B C 1
ATOM 2843 O O . LEU B 1 177 ? 5.039 19.203 10.172 1 94.25 177 LEU B O 1
ATOM 2847 N N . VAL B 1 178 ? 5.793 19.5 8.18 1 89.94 178 VAL B N 1
ATOM 2848 C CA . VAL B 1 178 ? 7.184 19.391 8.609 1 89.94 178 VAL B CA 1
ATOM 2849 C C . VAL B 1 178 ? 7.68 20.75 9.109 1 89.94 178 VAL B C 1
ATOM 2851 O O . VAL B 1 178 ? 8.258 20.844 10.195 1 89.94 178 VAL B O 1
ATOM 2854 N N . THR B 1 179 ? 7.48 21.766 8.312 1 79.06 179 THR B N 1
ATOM 2855 C CA . THR B 1 179 ? 8.055 23.078 8.602 1 79.06 179 THR B CA 1
ATOM 2856 C C . THR B 1 179 ? 7.039 23.984 9.297 1 79.06 179 THR B C 1
ATOM 2858 O O . THR B 1 179 ? 7.219 25.203 9.352 1 79.06 179 THR B O 1
ATOM 2861 N N . VAL B 1 180 ? 5.949 23.328 9.797 1 63.88 180 VAL B N 1
ATOM 2862 C CA . VAL B 1 180 ? 4.906 24.188 10.344 1 63.88 180 VAL B CA 1
ATOM 2863 C C . VAL B 1 180 ? 5.441 24.922 11.57 1 63.88 180 VAL B C 1
ATOM 2865 O O . VAL B 1 180 ? 5.965 24.297 12.5 1 63.88 180 VAL B O 1
ATOM 2868 N N . THR B 1 181 ? 5.719 26.188 11.445 1 52.66 181 THR B N 1
ATOM 2869 C CA . THR B 1 181 ? 6.141 27.062 12.523 1 52.66 181 THR B CA 1
ATOM 2870 C C . THR B 1 181 ? 5.043 27.203 13.57 1 52.66 181 THR B C 1
ATOM 2872 O O . THR B 1 181 ? 3.92 27.594 13.258 1 52.66 181 THR B O 1
ATOM 2875 N N . THR B 1 182 ? 4.879 26.312 14.547 1 47.25 182 THR B N 1
ATOM 2876 C CA . THR B 1 182 ? 3.951 26.516 15.656 1 47.25 182 THR B CA 1
ATOM 2877 C C . THR B 1 182 ? 4.035 27.953 16.172 1 47.25 182 THR B C 1
ATOM 2879 O O . THR B 1 182 ? 5.129 28.469 16.422 1 47.25 182 THR B O 1
ATOM 2882 N N . LYS B 1 183 ? 2.986 28.734 15.875 1 40.81 183 LYS B N 1
ATOM 2883 C CA . LYS B 1 183 ? 2.875 30.031 16.531 1 40.81 183 LYS B CA 1
ATOM 2884 C C . LYS B 1 183 ? 2.889 29.875 18.047 1 40.81 183 LYS B C 1
ATOM 2886 O O . LYS B 1 183 ? 2.334 28.922 18.594 1 40.81 183 LYS B O 1
#